Protein AF-A0A8T3MGR4-F1 (afdb_monomer_lite)

Radius of gyration: 37.17 Å; chains: 1; bounding box: 104×37×115 Å

Sequence (259 aa):
MGAGTLPSDTSARAAPTGRGSLDEAPAASTASRASAASTTPDAARTPPVAPGLREQLGNTKSAASRLVGSHVDLAKSEFGEILEEVKRVALLAGIAIGALMVVGLMLVIGGSLFVGETLFGSLGWGVLHGTLILVGIAVAALLRALQVGGVRRALLIGLVVGIVVGVVLGLDLTNRLWTALGNAAAGPVAPDIRPLVVGAGVLALLGAIVGAVLGGRSGGSLAAVVGFVVGALLGALVGLVTAIALGPRVGAAVGVTVA

Structure (mmCIF, N/CA/C/O backbone):
data_AF-A0A8T3MGR4-F1
#
_entry.id   AF-A0A8T3MGR4-F1
#
loop_
_atom_site.group_PDB
_atom_site.id
_atom_site.type_symbol
_atom_site.label_atom_id
_atom_site.label_alt_id
_atom_site.label_comp_id
_atom_site.label_asym_id
_atom_site.label_entity_id
_atom_site.label_seq_id
_atom_site.pdbx_PDB_ins_code
_atom_site.Cartn_x
_atom_site.Cartn_y
_atom_site.Cartn_z
_atom_site.occupancy
_atom_site.B_iso_or_equiv
_atom_site.auth_seq_id
_atom_site.auth_comp_id
_atom_site.auth_asym_id
_atom_site.auth_atom_id
_atom_site.pdbx_PDB_model_num
ATOM 1 N N . MET A 1 1 ? -31.413 4.531 -70.047 1.00 41.59 1 MET A N 1
ATOM 2 C CA . MET A 1 1 ? -31.740 3.267 -69.352 1.00 41.59 1 MET A CA 1
ATOM 3 C C . MET A 1 1 ? -30.766 3.130 -68.200 1.00 41.59 1 MET A C 1
ATOM 5 O O . MET A 1 1 ? -29.581 3.113 -68.475 1.00 41.59 1 MET A O 1
ATOM 9 N N . GLY A 1 2 ? -31.116 3.113 -66.925 1.00 42.94 2 GLY A N 1
ATOM 10 C CA . GLY A 1 2 ? -32.360 3.231 -66.161 1.00 42.94 2 GLY A CA 1
ATOM 11 C C . GLY A 1 2 ? -31.891 3.274 -64.694 1.00 42.94 2 GLY A C 1
ATOM 12 O O . GLY A 1 2 ? -30.897 2.631 -64.382 1.00 42.94 2 GLY A O 1
ATOM 13 N N . ALA A 1 3 ? -32.363 4.239 -63.900 1.00 43.81 3 ALA A N 1
ATOM 14 C CA . ALA A 1 3 ? -33.320 4.010 -62.802 1.00 43.81 3 ALA A CA 1
ATOM 15 C C . ALA A 1 3 ? -32.771 3.068 -61.706 1.00 43.81 3 ALA A C 1
ATOM 17 O O . ALA A 1 3 ? -32.328 1.973 -62.006 1.00 43.81 3 ALA A O 1
ATOM 18 N N . GLY A 1 4 ? -32.778 3.370 -60.413 1.00 42.38 4 GLY A N 1
ATOM 19 C CA . GLY A 1 4 ? -33.396 4.412 -59.598 1.00 42.38 4 GLY A CA 1
ATOM 20 C C . GLY A 1 4 ? -32.870 4.213 -58.162 1.00 42.38 4 GLY A C 1
ATOM 21 O O . GLY A 1 4 ? -32.352 3.153 -57.828 1.00 42.38 4 GLY A O 1
ATOM 22 N N . THR A 1 5 ? -32.758 5.273 -57.364 1.00 56.31 5 THR A N 1
ATOM 23 C CA . THR A 1 5 ? -33.672 5.547 -56.235 1.00 56.31 5 THR A CA 1
ATOM 24 C C . THR A 1 5 ? -33.960 4.330 -55.339 1.00 56.31 5 THR A C 1
ATOM 26 O O . THR A 1 5 ? -34.730 3.458 -55.726 1.00 56.31 5 THR A O 1
ATOM 29 N N . LEU A 1 6 ? -33.493 4.328 -54.088 1.00 58.12 6 LEU A N 1
ATOM 30 C CA . LEU A 1 6 ? -34.236 4.892 -52.950 1.00 58.12 6 LEU A CA 1
ATOM 31 C C . LEU A 1 6 ? -33.454 4.743 -51.621 1.00 58.12 6 LEU A C 1
ATOM 33 O O . LEU A 1 6 ? -32.576 3.886 -51.517 1.00 58.12 6 LEU A O 1
ATOM 37 N N . PRO A 1 7 ? -33.772 5.590 -50.624 1.00 61.69 7 PRO A N 1
ATOM 38 C CA . PRO A 1 7 ? -33.204 5.595 -49.284 1.00 61.69 7 PRO A CA 1
ATOM 39 C C . PRO A 1 7 ? -33.998 4.679 -48.342 1.00 61.69 7 PRO A C 1
ATOM 41 O O . PRO A 1 7 ? -35.174 4.397 -48.567 1.00 61.69 7 PRO A O 1
ATOM 44 N N . SER A 1 8 ? -33.378 4.281 -47.236 1.00 64.88 8 SER A N 1
ATOM 45 C CA . SER A 1 8 ? -34.066 3.648 -46.109 1.00 64.88 8 SER A CA 1
ATOM 46 C C . SER A 1 8 ? -33.810 4.457 -44.844 1.00 64.88 8 SER A C 1
ATOM 48 O O . SER A 1 8 ? -32.896 4.173 -44.073 1.00 64.88 8 SER A O 1
ATOM 50 N N . ASP A 1 9 ? -34.638 5.487 -44.685 1.00 57.22 9 ASP A N 1
ATOM 51 C CA . ASP A 1 9 ? -35.041 6.012 -43.388 1.00 57.22 9 ASP A CA 1
ATOM 52 C C . ASP A 1 9 ? -36.048 5.054 -42.733 1.00 57.22 9 ASP A C 1
ATOM 54 O O . ASP A 1 9 ? -36.759 4.304 -43.408 1.00 57.22 9 ASP A O 1
ATOM 58 N N . THR A 1 10 ? -36.225 5.256 -41.429 1.00 50.97 10 THR A N 1
ATOM 59 C CA . THR A 1 10 ? -37.466 5.083 -40.651 1.00 50.97 10 THR A CA 1
ATOM 60 C C . THR A 1 10 ? -37.486 3.937 -39.637 1.00 50.97 10 THR A C 1
ATOM 62 O O . THR A 1 10 ? -37.374 2.757 -39.957 1.00 50.97 10 THR A O 1
ATOM 65 N N . SER A 1 11 ? -37.850 4.357 -38.421 1.00 53.06 11 SER A N 1
ATOM 66 C CA . SER A 1 11 ? -38.513 3.623 -37.333 1.00 53.06 11 SER A CA 1
ATOM 67 C C . SER A 1 11 ? -37.585 3.271 -36.172 1.00 53.06 11 SER A C 1
ATOM 69 O O . SER A 1 11 ? -36.916 2.248 -36.146 1.00 53.06 11 SER A O 1
ATOM 71 N N . ALA A 1 12 ? -37.417 4.192 -35.224 1.00 48.38 12 ALA A N 1
ATOM 72 C CA . ALA A 1 12 ? -38.341 4.369 -34.100 1.00 48.38 12 ALA A CA 1
ATOM 73 C C . ALA A 1 12 ? -38.405 3.127 -33.201 1.00 48.38 12 ALA A C 1
ATOM 75 O O . ALA A 1 12 ? -39.169 2.195 -33.442 1.00 48.38 12 ALA A O 1
ATOM 76 N N . ARG A 1 13 ? -37.683 3.176 -32.078 1.00 52.38 13 ARG A N 1
ATOM 77 C CA . ARG A 1 13 ? -38.142 2.500 -30.867 1.00 52.38 13 ARG A CA 1
ATOM 78 C C . ARG A 1 13 ? -38.028 3.447 -29.686 1.00 52.38 13 ARG A C 1
ATOM 80 O O . ARG A 1 13 ? -36.957 3.674 -29.134 1.00 52.38 13 ARG A O 1
ATOM 87 N N . ALA A 1 14 ? -39.179 4.028 -29.374 1.00 49.41 14 ALA A N 1
ATOM 88 C CA . ALA A 1 14 ? -39.445 4.733 -28.140 1.00 49.41 14 ALA A CA 1
ATOM 89 C C . ALA A 1 14 ? -39.276 3.804 -26.923 1.00 49.41 14 ALA A C 1
ATOM 91 O O . ALA A 1 14 ? -39.389 2.579 -27.021 1.00 49.41 14 ALA A O 1
ATOM 92 N N . ALA A 1 15 ? -39.003 4.450 -25.792 1.00 53.84 15 ALA A N 1
ATOM 93 C CA . ALA A 1 15 ? -38.843 3.906 -24.451 1.00 53.84 15 ALA A CA 1
ATOM 94 C C . ALA A 1 15 ? -40.004 3.005 -23.983 1.00 53.84 15 ALA A C 1
ATOM 96 O O . ALA A 1 15 ? -41.119 3.075 -24.502 1.00 53.84 15 ALA A O 1
ATOM 97 N N . PRO A 1 16 ? -39.774 2.258 -22.892 1.00 59.47 16 PRO A N 1
ATOM 98 C CA . PRO A 1 16 ? -40.579 2.584 -21.724 1.00 59.47 16 PRO A CA 1
ATOM 99 C C . PRO A 1 16 ? -39.754 2.751 -20.445 1.00 59.47 16 PRO A C 1
ATOM 101 O O . PRO A 1 16 ? -38.874 1.973 -20.093 1.00 59.47 16 PRO A O 1
ATOM 104 N N . THR A 1 17 ? -40.138 3.798 -19.733 1.00 53.19 17 THR A N 1
ATOM 105 C CA . THR A 1 17 ? -40.013 4.010 -18.298 1.00 53.19 17 THR A CA 1
ATOM 106 C C . THR A 1 17 ? -40.490 2.799 -17.478 1.00 53.19 17 THR A C 1
ATOM 108 O O . THR A 1 17 ? -41.663 2.439 -17.549 1.00 53.19 17 THR A O 1
ATOM 111 N N . GLY A 1 18 ? -39.630 2.255 -16.618 1.00 45.59 18 GLY A N 1
ATOM 112 C CA . GLY A 1 18 ? -40.008 1.630 -15.339 1.00 45.59 18 GLY A CA 1
ATOM 113 C C . GLY A 1 18 ? -39.161 2.329 -14.273 1.00 45.59 18 GLY A C 1
ATOM 114 O O . GLY A 1 18 ? -37.945 2.337 -14.403 1.00 45.59 18 GLY A O 1
ATOM 115 N N . ARG A 1 19 ? -39.664 3.124 -13.321 1.00 48.78 19 ARG A N 1
ATOM 116 C CA . ARG A 1 19 ? -40.778 2.943 -12.372 1.00 48.78 19 ARG A CA 1
ATOM 117 C C . ARG A 1 19 ? -40.658 1.631 -11.594 1.00 48.78 19 ARG A C 1
ATOM 119 O O . ARG A 1 19 ? -41.046 0.589 -12.102 1.00 48.78 19 ARG A O 1
ATOM 126 N N . GLY A 1 20 ? -40.192 1.738 -10.347 1.00 47.47 20 GLY A N 1
ATOM 127 C CA . GLY A 1 20 ? -40.501 0.770 -9.293 1.00 47.47 20 GLY A CA 1
ATOM 128 C C . GLY A 1 20 ? -39.320 0.326 -8.433 1.00 47.47 20 GLY A C 1
ATOM 129 O O . GLY A 1 20 ? -38.775 -0.737 -8.686 1.00 47.47 20 GLY A O 1
ATOM 130 N N . SER A 1 21 ? -38.981 1.100 -7.398 1.00 49.69 21 SER A N 1
ATOM 131 C CA . SER A 1 21 ? -38.600 0.560 -6.077 1.00 49.69 21 SER A CA 1
ATOM 132 C C . SER A 1 21 ? -38.595 1.689 -5.033 1.00 49.69 21 SER A C 1
ATOM 134 O O . SER A 1 21 ? -37.576 2.017 -4.427 1.00 49.69 21 SER A O 1
ATOM 136 N N . LEU A 1 22 ? -39.742 2.353 -4.890 1.00 53.38 22 LEU A N 1
ATOM 137 C CA . LEU A 1 22 ? -40.173 2.811 -3.572 1.00 53.38 22 LEU A CA 1
ATOM 138 C C . LEU A 1 22 ? -40.965 1.641 -2.973 1.00 53.38 22 LEU A C 1
ATOM 140 O O . LEU A 1 22 ? -41.609 0.917 -3.731 1.00 53.38 22 LEU A O 1
ATOM 144 N N . ASP A 1 23 ? -40.901 1.502 -1.654 1.00 49.81 23 ASP A N 1
ATOM 145 C CA . ASP A 1 23 ? -41.626 0.542 -0.810 1.00 49.81 23 ASP A CA 1
ATOM 146 C C . ASP A 1 23 ? -40.951 -0.818 -0.580 1.00 49.81 23 ASP A C 1
ATOM 148 O O . ASP A 1 23 ? -41.298 -1.833 -1.174 1.00 49.81 23 ASP A O 1
ATOM 152 N N . GLU A 1 24 ? -40.069 -0.853 0.421 1.00 50.62 24 GLU A N 1
ATOM 153 C CA . GLU A 1 24 ? -39.949 -2.028 1.290 1.00 50.62 24 GLU A CA 1
ATOM 154 C C . GLU A 1 24 ? -40.255 -1.592 2.728 1.00 50.62 24 GLU A C 1
ATOM 156 O O . GLU A 1 24 ? -39.389 -1.387 3.576 1.00 50.62 24 GLU A O 1
ATOM 161 N N . ALA A 1 25 ? -41.547 -1.347 2.953 1.00 51.25 25 ALA A N 1
ATOM 162 C CA . ALA A 1 25 ? -42.144 -1.314 4.277 1.00 51.25 25 ALA A CA 1
ATOM 163 C C . ALA A 1 25 ? -42.379 -2.762 4.756 1.00 51.25 25 ALA A C 1
ATOM 165 O O . ALA A 1 25 ? -42.692 -3.635 3.941 1.00 51.25 25 ALA A O 1
ATOM 166 N N . PRO A 1 26 ? -42.255 -3.041 6.065 1.00 53.06 26 PRO A N 1
ATOM 167 C CA . PRO A 1 26 ? -42.396 -4.386 6.601 1.00 53.06 26 PRO A CA 1
ATOM 168 C C . PRO A 1 26 ? -43.822 -4.912 6.409 1.00 53.06 26 PRO A C 1
ATOM 170 O O . PRO A 1 26 ? -44.808 -4.232 6.701 1.00 53.06 26 PRO A O 1
ATOM 173 N N . ALA A 1 27 ? -43.905 -6.150 5.926 1.00 47.88 27 ALA A N 1
ATOM 174 C CA . ALA A 1 27 ? -45.127 -6.900 5.694 1.00 47.88 27 ALA A CA 1
ATOM 175 C C . ALA A 1 27 ? -46.033 -6.922 6.939 1.00 47.88 27 ALA A C 1
ATOM 177 O O . ALA A 1 27 ? -45.804 -7.659 7.898 1.00 47.88 27 ALA A O 1
ATOM 178 N N . ALA A 1 28 ? -47.106 -6.134 6.893 1.00 49.94 28 ALA A N 1
ATOM 179 C CA . ALA A 1 28 ? -48.255 -6.297 7.763 1.00 49.94 28 ALA A CA 1
ATOM 180 C C . ALA A 1 28 ? -49.018 -7.556 7.329 1.00 49.94 28 ALA A C 1
ATOM 182 O O . ALA A 1 28 ? -49.601 -7.605 6.243 1.00 49.94 28 ALA A O 1
ATOM 183 N N . SER A 1 29 ? -49.026 -8.579 8.186 1.00 49.81 29 SER A N 1
ATOM 184 C CA . SER A 1 29 ? -49.845 -9.773 8.007 1.00 49.81 29 SER A CA 1
ATOM 185 C C . SER A 1 29 ? -51.329 -9.398 8.073 1.00 49.81 29 SER A C 1
ATOM 187 O O . SER A 1 29 ? -51.937 -9.314 9.140 1.00 49.81 29 SER A O 1
ATOM 189 N N . THR A 1 30 ? -51.933 -9.170 6.914 1.00 54.12 30 THR A N 1
ATOM 190 C CA . THR A 1 30 ? -53.384 -9.180 6.737 1.00 54.12 30 THR A CA 1
ATOM 191 C C . THR A 1 30 ? -53.795 -10.601 6.384 1.00 54.12 30 THR A C 1
ATOM 193 O O . THR A 1 30 ? -53.904 -10.971 5.222 1.00 54.12 30 THR A O 1
ATOM 196 N N . ALA A 1 31 ? -54.016 -11.427 7.404 1.00 48.94 31 ALA A N 1
ATOM 197 C CA . ALA A 1 31 ? -54.703 -12.696 7.228 1.00 48.94 31 ALA A CA 1
ATOM 198 C C . ALA A 1 31 ? -55.610 -12.981 8.426 1.00 48.94 31 ALA A C 1
ATOM 200 O O . ALA A 1 31 ? -55.190 -12.938 9.577 1.00 48.94 31 ALA A O 1
ATOM 201 N N . SER A 1 32 ? -56.854 -13.325 8.097 1.00 48.84 32 SER A N 1
ATOM 202 C CA . SER A 1 32 ? -57.900 -13.856 8.973 1.00 48.84 32 SER A CA 1
ATOM 203 C C . SER A 1 32 ? -58.831 -12.849 9.657 1.00 48.84 32 SER A C 1
ATOM 205 O O . SER A 1 32 ? -59.026 -12.825 10.869 1.00 48.84 32 SER A O 1
ATOM 207 N N . ARG A 1 33 ? -59.524 -12.067 8.822 1.00 53.91 33 ARG A N 1
ATOM 208 C CA . ARG A 1 33 ? -60.890 -11.610 9.102 1.00 53.91 33 ARG A CA 1
ATOM 209 C C . ARG A 1 33 ? -61.859 -12.593 8.429 1.00 53.91 33 ARG A C 1
ATOM 211 O O . ARG A 1 33 ? -62.369 -12.324 7.351 1.00 53.91 33 ARG A O 1
ATOM 218 N N . ALA A 1 34 ? -62.075 -13.749 9.050 1.00 49.25 34 ALA A N 1
ATOM 219 C CA . ALA A 1 34 ? -63.202 -14.635 8.758 1.00 49.25 34 ALA A CA 1
ATOM 220 C C . ALA A 1 34 ? -63.988 -14.799 10.059 1.00 49.25 34 ALA A C 1
ATOM 222 O O . ALA A 1 34 ? -63.743 -15.683 10.874 1.00 49.25 34 ALA A O 1
ATOM 223 N N . SER A 1 35 ? -64.883 -13.840 10.277 1.00 49.25 35 SER A N 1
ATOM 224 C CA . SER A 1 35 ? -65.856 -13.841 11.357 1.00 49.25 35 SER A CA 1
ATOM 225 C C . SER A 1 35 ? -66.897 -14.913 11.033 1.00 49.25 35 SER A C 1
ATOM 227 O O . SER A 1 35 ? -67.845 -14.673 10.292 1.00 49.25 35 SER A O 1
ATOM 229 N N . ALA A 1 36 ? -66.669 -16.127 11.530 1.00 48.97 36 ALA A N 1
ATOM 230 C CA . ALA A 1 36 ? -67.716 -17.124 11.659 1.00 48.97 36 ALA A CA 1
ATOM 231 C C . ALA A 1 36 ? -68.553 -16.744 12.884 1.00 48.97 36 ALA A C 1
ATOM 233 O O . ALA A 1 36 ? -68.066 -16.739 14.015 1.00 48.97 36 ALA A O 1
ATOM 234 N N . ALA A 1 37 ? -69.803 -16.370 12.633 1.00 53.19 37 ALA A N 1
ATOM 235 C CA . ALA A 1 37 ? -70.808 -16.124 13.648 1.00 53.19 37 ALA A CA 1
ATOM 236 C C . ALA A 1 37 ? -71.113 -17.428 14.405 1.00 53.19 37 ALA A C 1
ATOM 238 O O . ALA A 1 37 ? -71.905 -18.251 13.955 1.00 53.19 37 ALA A O 1
ATOM 239 N N . SER A 1 38 ? -70.488 -17.613 15.566 1.00 54.81 38 SER A N 1
ATOM 240 C CA . SER A 1 38 ? -70.960 -18.536 16.594 1.00 54.81 38 SER A CA 1
ATOM 241 C C . SER A 1 38 ? -71.852 -17.762 17.565 1.00 54.81 38 SER A C 1
ATOM 243 O O . SER A 1 38 ? -71.424 -17.264 18.603 1.00 54.81 38 SER A O 1
ATOM 245 N N . THR A 1 39 ? -73.134 -17.647 17.222 1.00 51.03 39 THR A N 1
ATOM 246 C CA . THR A 1 39 ? -74.199 -17.287 18.166 1.00 51.03 39 THR A CA 1
ATOM 247 C C . THR A 1 39 ? -74.372 -18.420 19.173 1.00 51.03 39 THR A C 1
ATOM 249 O O . THR A 1 39 ? -75.238 -19.276 19.026 1.00 51.03 39 THR A O 1
ATOM 252 N N . THR A 1 40 ? -73.517 -18.431 20.193 1.00 54.16 40 THR A N 1
ATOM 253 C CA . THR A 1 40 ? -73.785 -19.140 21.447 1.00 54.16 40 THR A CA 1
ATOM 254 C C . THR A 1 40 ? -74.34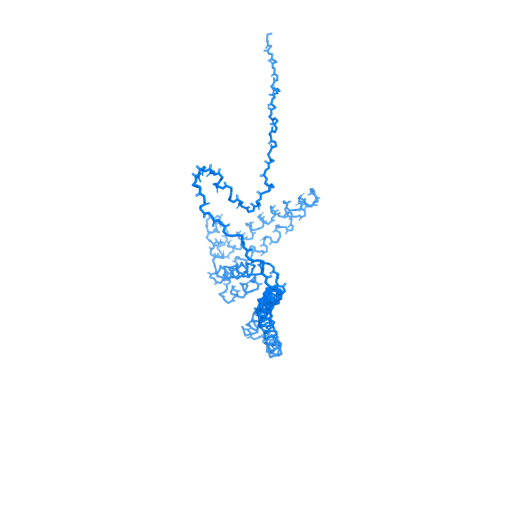9 -18.093 22.407 1.00 54.16 40 THR A C 1
ATOM 256 O O . THR A 1 40 ? -73.679 -17.079 22.613 1.00 54.16 40 THR A O 1
ATOM 259 N N . PRO A 1 41 ? -75.570 -18.254 22.950 1.00 55.03 41 PRO A N 1
ATOM 260 C CA . PRO A 1 41 ? -76.101 -17.338 23.950 1.00 55.03 41 PRO A CA 1
ATOM 261 C C . PRO A 1 41 ? -75.207 -17.421 25.187 1.00 55.03 41 PRO A C 1
ATOM 263 O O . PRO A 1 41 ? -75.216 -18.417 25.907 1.00 55.03 41 PRO A O 1
ATOM 266 N N . ASP A 1 42 ? -74.374 -16.400 25.365 1.00 53.84 42 ASP A N 1
ATOM 267 C CA . ASP A 1 42 ? -73.453 -16.272 26.484 1.00 53.84 42 ASP A CA 1
ATOM 268 C C . ASP A 1 42 ? -74.285 -16.135 27.762 1.00 53.84 42 ASP A C 1
ATOM 270 O O . ASP A 1 42 ? -74.930 -15.112 28.018 1.00 53.84 42 ASP A O 1
ATOM 274 N N . ALA A 1 43 ? -74.352 -17.232 28.509 1.00 54.09 43 ALA A N 1
ATOM 275 C CA . ALA A 1 43 ? -75.021 -17.300 29.786 1.00 54.09 43 ALA A CA 1
ATOM 276 C C . ALA A 1 43 ? -74.368 -16.283 30.730 1.00 54.09 43 ALA A C 1
ATOM 278 O O . ALA A 1 43 ? -73.221 -16.439 31.131 1.00 54.09 43 ALA A O 1
ATOM 279 N N . ALA A 1 44 ? -75.125 -15.240 31.075 1.00 57.22 44 ALA A N 1
ATOM 280 C CA . ALA A 1 44 ? -74.908 -14.388 32.237 1.00 57.22 44 ALA A CA 1
ATOM 281 C C . ALA A 1 44 ? -73.450 -13.930 32.460 1.00 57.22 44 ALA A C 1
ATOM 283 O O . ALA A 1 44 ? -72.813 -14.303 33.445 1.00 57.22 44 ALA A O 1
ATOM 284 N N . ARG A 1 45 ? -72.937 -13.026 31.610 1.00 54.62 45 ARG A N 1
ATOM 285 C CA . ARG A 1 45 ? -71.807 -12.172 32.012 1.00 54.62 45 ARG A CA 1
ATOM 286 C C . ARG A 1 45 ? -72.266 -11.276 33.158 1.00 54.62 45 ARG A C 1
ATOM 288 O O . ARG A 1 45 ? -72.863 -10.225 32.936 1.00 54.62 45 ARG A O 1
ATOM 295 N N . THR A 1 46 ? -71.994 -11.697 34.389 1.00 60.72 46 THR A N 1
ATOM 296 C CA . THR A 1 46 ? -71.984 -10.803 35.548 1.00 60.72 46 THR A CA 1
ATOM 297 C C . THR A 1 46 ? -71.186 -9.547 35.183 1.00 60.72 46 THR A C 1
ATOM 299 O O . THR A 1 46 ? -70.067 -9.686 34.675 1.00 60.72 46 THR A O 1
ATOM 302 N N . PRO A 1 47 ? -71.738 -8.335 35.380 1.00 65.00 47 PRO A N 1
ATOM 303 C CA . PRO A 1 47 ? -71.024 -7.106 35.068 1.00 65.00 47 PRO A CA 1
ATOM 304 C C . PRO A 1 47 ? -69.698 -7.101 35.840 1.00 65.00 47 PRO A C 1
ATOM 306 O O . PRO A 1 47 ? -69.700 -7.448 37.026 1.00 65.00 47 PRO A O 1
ATOM 309 N N . PRO A 1 48 ? -68.566 -6.761 35.196 1.00 66.38 48 PRO A N 1
ATOM 310 C CA . PRO A 1 48 ? -67.292 -6.685 35.889 1.00 66.38 48 PRO A CA 1
ATOM 311 C C . PRO A 1 48 ? -67.443 -5.692 37.039 1.00 66.38 48 PRO A C 1
ATOM 313 O O . PRO A 1 48 ? -67.775 -4.524 36.833 1.00 66.38 48 PRO A O 1
ATOM 316 N N . VAL A 1 49 ? -67.265 -6.193 38.261 1.00 71.94 49 VAL A N 1
ATOM 317 C CA . VAL A 1 49 ? -67.274 -5.382 39.477 1.00 71.94 49 VAL A CA 1
ATOM 318 C C . VAL A 1 49 ? -66.236 -4.278 39.283 1.00 71.94 49 VAL A C 1
ATOM 320 O O . VAL A 1 49 ? -65.084 -4.561 38.956 1.00 71.94 49 VAL A O 1
ATOM 323 N N . ALA A 1 50 ? -66.663 -3.018 39.401 1.00 71.62 50 ALA A N 1
ATOM 324 C CA . ALA A 1 50 ? -65.794 -1.873 39.163 1.00 71.62 50 ALA A CA 1
ATOM 325 C C . ALA A 1 50 ? -64.571 -1.951 40.101 1.00 71.62 50 ALA A C 1
ATOM 327 O O . ALA A 1 50 ? -64.767 -2.054 41.317 1.00 71.62 50 ALA A O 1
ATOM 328 N N . PRO A 1 51 ? -63.331 -1.906 39.571 1.00 73.69 51 PRO A N 1
ATOM 329 C CA . PRO A 1 51 ? -62.124 -2.016 40.382 1.00 73.69 51 PRO A CA 1
ATOM 330 C C . PRO A 1 51 ? -62.119 -0.945 41.464 1.00 73.69 51 PRO A C 1
ATOM 332 O O . PRO A 1 51 ? -62.309 0.243 41.173 1.00 73.69 51 PRO A O 1
ATOM 335 N N . GLY A 1 52 ? -61.895 -1.358 42.709 1.00 87.56 52 GLY A N 1
ATOM 336 C CA . GLY A 1 52 ? -61.842 -0.428 43.832 1.00 87.56 52 GLY A CA 1
ATOM 337 C C . GLY A 1 52 ? -60.717 0.596 43.649 1.00 87.56 52 GLY A C 1
ATOM 338 O O . GLY A 1 52 ? -59.707 0.320 43.003 1.00 87.56 52 GLY A O 1
ATOM 339 N N . LEU A 1 53 ? -60.836 1.778 44.262 1.00 86.56 53 LEU A N 1
ATOM 340 C CA . LEU A 1 53 ? -59.818 2.843 44.175 1.00 86.56 53 LEU A CA 1
ATOM 341 C C . LEU A 1 53 ? -58.396 2.353 44.503 1.00 86.56 53 LEU A C 1
ATOM 343 O O . LEU A 1 53 ? -57.431 2.786 43.881 1.00 86.56 53 LEU A O 1
ATOM 347 N N . ARG A 1 54 ? -58.261 1.410 45.447 1.00 86.06 54 ARG A N 1
ATOM 348 C CA . ARG A 1 54 ? -56.972 0.790 45.803 1.00 86.06 54 ARG A CA 1
ATOM 349 C C . ARG A 1 54 ? -56.389 -0.065 44.673 1.00 86.06 54 ARG A C 1
ATOM 351 O O . ARG A 1 54 ? -55.176 -0.088 44.492 1.00 86.06 54 ARG A O 1
ATOM 358 N N . GLU A 1 55 ? -57.245 -0.728 43.909 1.00 87.25 55 GLU A N 1
ATOM 359 C CA . GLU A 1 55 ? -56.877 -1.585 42.782 1.00 87.25 55 GLU A CA 1
ATOM 360 C C . GLU A 1 55 ? -56.466 -0.744 41.564 1.00 87.25 55 GLU A C 1
ATOM 362 O O . GLU A 1 55 ? -55.452 -1.024 40.928 1.00 87.25 55 GLU A O 1
ATOM 367 N N . GLN A 1 56 ? -57.153 0.378 41.319 1.00 88.62 56 GLN A N 1
ATOM 368 C CA . GLN A 1 56 ? -56.743 1.362 40.308 1.00 88.62 56 GLN A CA 1
ATOM 369 C C . GLN A 1 56 ? -55.387 1.998 40.637 1.00 88.62 56 GLN A C 1
ATOM 371 O O . GLN A 1 56 ? -54.533 2.123 39.762 1.00 88.62 56 GLN A O 1
ATOM 376 N N . LEU A 1 57 ? -55.154 2.348 41.906 1.00 90.06 57 LEU A N 1
ATOM 377 C CA . LEU A 1 57 ? -53.865 2.879 42.359 1.00 90.06 57 LEU A CA 1
ATOM 378 C C . LEU A 1 57 ? -52.732 1.856 42.174 1.00 90.06 57 LEU A C 1
ATOM 380 O O . LEU A 1 57 ? -51.631 2.220 41.757 1.00 90.06 57 LEU A O 1
ATOM 384 N N . GLY A 1 58 ? -53.015 0.575 42.431 1.00 91.81 58 GLY A N 1
ATOM 385 C CA . GLY A 1 58 ? -52.097 -0.533 42.163 1.00 91.81 58 GLY A CA 1
ATOM 386 C C . GLY A 1 58 ? -51.764 -0.672 40.677 1.00 91.81 58 GLY A C 1
ATOM 387 O O . GLY A 1 58 ? -50.588 -0.752 40.315 1.00 91.81 58 GLY A O 1
ATOM 388 N N . ASN A 1 59 ? -52.777 -0.602 39.812 1.00 91.00 59 ASN A N 1
ATOM 389 C CA . ASN A 1 59 ? -52.603 -0.688 38.363 1.00 91.00 59 ASN A CA 1
ATOM 390 C C . ASN A 1 59 ? -51.761 0.476 37.822 1.00 91.00 59 ASN A C 1
ATOM 392 O O . ASN A 1 59 ? -50.806 0.238 37.081 1.00 91.00 59 ASN A O 1
ATOM 396 N N . THR A 1 60 ? -52.014 1.711 38.261 1.00 91.44 60 THR A N 1
ATOM 397 C CA . THR A 1 60 ? -51.214 2.886 37.871 1.00 91.44 60 THR A CA 1
ATOM 398 C C . THR A 1 60 ? -49.768 2.778 38.348 1.00 91.44 60 THR A C 1
ATOM 400 O O . THR A 1 60 ? -48.842 3.038 37.580 1.00 91.44 60 THR A O 1
ATOM 403 N N . LYS A 1 61 ? -49.545 2.323 39.589 1.00 94.44 61 LYS A N 1
ATOM 404 C CA . LYS A 1 61 ? -48.193 2.086 40.112 1.00 94.44 61 LYS A CA 1
ATOM 405 C C . LYS A 1 61 ? -47.451 1.028 39.290 1.00 94.44 61 LYS A C 1
ATOM 407 O O . LYS A 1 61 ? -46.279 1.221 38.979 1.00 94.44 61 LYS A O 1
ATOM 412 N N . SER A 1 62 ? -48.130 -0.056 38.910 1.00 92.94 62 SER A N 1
ATOM 413 C CA . SER A 1 62 ? -47.540 -1.131 38.101 1.00 92.94 62 SER A CA 1
ATOM 414 C C . SER A 1 62 ? -47.183 -0.671 36.681 1.00 92.94 62 SER A C 1
ATOM 416 O O . SER A 1 62 ? -46.120 -1.015 36.160 1.00 92.94 62 SER A O 1
ATOM 418 N N . ALA A 1 63 ? -48.028 0.166 36.071 1.00 93.25 63 ALA A N 1
ATOM 419 C CA . ALA A 1 63 ? -47.761 0.771 34.773 1.00 93.25 63 ALA A CA 1
ATOM 420 C C . ALA A 1 63 ? -46.553 1.717 34.847 1.00 93.25 63 ALA A C 1
ATOM 422 O O . ALA A 1 63 ? -45.660 1.637 34.004 1.00 93.25 63 ALA A O 1
ATOM 423 N N . ALA A 1 64 ? -46.471 2.537 35.900 1.00 94.12 64 ALA A N 1
ATOM 424 C CA . ALA A 1 64 ? -45.335 3.422 36.137 1.00 94.12 64 ALA A CA 1
ATOM 425 C C . ALA A 1 64 ? -44.027 2.638 36.339 1.00 94.12 64 ALA A C 1
ATOM 427 O O . ALA A 1 64 ? -43.017 2.966 35.720 1.00 94.12 64 ALA A O 1
ATOM 428 N N . SER A 1 65 ? -44.039 1.556 37.130 1.00 94.00 65 SER A N 1
ATOM 429 C CA . SER A 1 65 ? -42.843 0.723 37.318 1.00 94.00 65 SER A CA 1
ATOM 430 C C . SER A 1 65 ? -42.409 0.016 36.035 1.00 94.00 65 SER A C 1
ATOM 432 O O . SER A 1 65 ? -41.213 -0.110 35.792 1.00 94.00 65 SER A O 1
ATOM 434 N N . ARG A 1 66 ? -43.355 -0.410 35.184 1.00 93.44 66 ARG A N 1
ATOM 435 C CA . ARG A 1 66 ? -43.040 -1.014 33.879 1.00 93.44 66 ARG A CA 1
ATOM 436 C C . ARG A 1 66 ? -42.430 -0.007 32.907 1.00 93.44 66 ARG A C 1
ATOM 438 O O . ARG A 1 66 ? -41.494 -0.357 32.198 1.00 93.44 66 ARG A O 1
ATOM 445 N N . LEU A 1 67 ? -42.928 1.228 32.898 1.00 94.81 67 LEU A N 1
ATOM 446 C CA . LEU A 1 67 ? -42.380 2.301 32.072 1.00 94.81 67 LEU A CA 1
ATOM 447 C C . LEU A 1 67 ? -40.942 2.633 32.486 1.00 94.81 67 LEU A C 1
ATOM 449 O O . LEU A 1 67 ? -40.043 2.645 31.647 1.00 94.81 67 LEU A O 1
ATOM 453 N N . VAL A 1 68 ? -40.708 2.824 33.787 1.00 94.62 68 VAL A N 1
ATOM 454 C CA . VAL A 1 68 ? -39.359 3.061 34.321 1.00 94.62 68 VAL A CA 1
ATOM 455 C C . VAL A 1 68 ? -38.437 1.883 34.006 1.00 94.62 68 VAL A C 1
ATOM 457 O O . VAL A 1 68 ? -37.332 2.103 33.521 1.00 94.62 68 VAL A O 1
ATOM 460 N N . GLY A 1 69 ? -38.904 0.644 34.203 1.00 96.75 69 GLY A N 1
ATOM 461 C CA . GLY A 1 69 ? -38.155 -0.561 33.841 1.00 96.75 69 GLY A CA 1
ATOM 462 C C . GLY A 1 69 ? -37.731 -0.562 32.372 1.00 96.75 69 GLY A C 1
ATOM 463 O O . GLY A 1 69 ? -36.555 -0.742 32.084 1.00 96.75 69 GLY A O 1
ATOM 464 N N . SER A 1 70 ? -38.646 -0.233 31.454 1.00 96.38 70 SER A N 1
ATOM 465 C CA . SER A 1 70 ? -38.335 -0.184 30.019 1.00 96.38 70 SER A CA 1
ATOM 466 C C . SER A 1 70 ? -37.286 0.872 29.647 1.00 96.38 70 SER A C 1
ATOM 468 O O . SER A 1 70 ? -36.443 0.612 28.794 1.00 96.38 70 SER A O 1
ATOM 470 N N . HIS A 1 71 ? -37.275 2.030 30.317 1.00 95.25 71 HIS A N 1
ATOM 471 C CA . HIS A 1 71 ? -36.239 3.046 30.107 1.00 95.25 71 HIS A CA 1
ATOM 472 C C . HIS A 1 71 ? -34.882 2.615 30.665 1.00 95.25 71 HIS A C 1
ATOM 474 O O . HIS A 1 71 ? -33.856 2.884 30.045 1.00 95.25 71 HIS A O 1
ATOM 480 N N . VAL A 1 72 ? -34.868 1.940 31.818 1.00 94.69 72 VAL A N 1
ATOM 481 C CA . VAL A 1 72 ? -33.636 1.406 32.414 1.00 94.69 72 VAL A CA 1
ATOM 482 C C . VAL A 1 72 ? -33.058 0.283 31.554 1.00 94.69 72 VAL A C 1
ATOM 484 O O . VAL A 1 72 ? -31.851 0.265 31.321 1.00 94.69 72 VAL A O 1
ATOM 487 N N . ASP A 1 73 ? -33.899 -0.619 31.048 1.00 95.50 73 ASP A N 1
ATOM 488 C CA . ASP A 1 73 ? -33.471 -1.719 30.183 1.00 95.50 73 ASP A CA 1
ATOM 489 C C . ASP A 1 73 ? -32.937 -1.202 28.840 1.00 95.50 73 ASP A C 1
ATOM 491 O O . ASP A 1 73 ? -31.870 -1.638 28.401 1.00 95.50 73 ASP A O 1
ATOM 495 N N . LEU A 1 74 ? -33.611 -0.214 28.235 1.00 94.94 74 LEU A N 1
ATOM 496 C CA . LEU A 1 74 ? -33.127 0.463 27.030 1.00 94.94 74 LEU A CA 1
ATOM 497 C C . LEU A 1 74 ? -31.775 1.135 27.288 1.00 94.94 74 LEU A C 1
ATOM 499 O O . LEU A 1 74 ? -30.810 0.846 26.583 1.00 94.94 74 LEU A O 1
ATOM 503 N N . ALA A 1 75 ? -31.672 1.946 28.345 1.00 92.94 75 ALA A N 1
ATOM 504 C CA . ALA A 1 75 ? -30.427 2.619 28.699 1.00 92.94 75 ALA A CA 1
ATOM 505 C C . ALA A 1 75 ? -29.293 1.610 28.914 1.00 92.94 75 ALA A C 1
ATOM 507 O O . ALA A 1 75 ? -28.191 1.800 28.414 1.00 92.94 75 ALA A O 1
ATOM 508 N N . LYS A 1 76 ? -29.550 0.498 29.612 1.00 94.94 76 LYS A N 1
ATOM 509 C CA . LYS A 1 76 ? -28.545 -0.545 29.841 1.00 94.94 76 LYS A CA 1
ATOM 510 C C . LYS A 1 76 ? -28.100 -1.219 28.539 1.00 94.94 76 LYS A C 1
ATOM 512 O O . LYS A 1 76 ? -26.919 -1.544 28.419 1.00 94.94 76 LYS A O 1
ATOM 517 N N . SER A 1 77 ? -29.012 -1.414 27.585 1.00 95.06 77 SER A N 1
ATOM 518 C CA . SER A 1 77 ? -28.677 -1.954 26.263 1.00 95.06 77 SER A CA 1
ATOM 519 C C . SER A 1 77 ? -27.816 -0.984 25.443 1.00 95.06 77 SER A C 1
ATOM 521 O O . SER A 1 77 ? -26.763 -1.388 24.954 1.00 95.06 77 SER A O 1
ATOM 523 N N . GLU A 1 78 ? -28.172 0.305 25.415 1.00 93.19 78 GLU A N 1
ATOM 524 C CA . GLU A 1 78 ? -27.407 1.348 24.718 1.00 93.19 78 GLU A CA 1
ATOM 525 C C . GLU A 1 78 ? -26.031 1.565 25.365 1.00 93.19 78 GLU A C 1
ATOM 527 O O . GLU A 1 78 ? -25.017 1.644 24.675 1.00 93.19 78 GLU A O 1
ATOM 532 N N . PHE A 1 79 ? -25.952 1.582 26.700 1.00 93.69 79 PHE A N 1
ATOM 533 C CA . PHE A 1 79 ? -24.675 1.668 27.414 1.00 93.69 79 PHE A CA 1
ATOM 534 C C . PHE A 1 79 ? -23.768 0.468 27.131 1.00 93.69 79 PHE A C 1
ATOM 536 O O . PHE A 1 79 ? -22.550 0.633 27.068 1.00 93.69 79 PHE A O 1
ATOM 543 N N . GLY A 1 80 ? -24.338 -0.730 26.971 1.00 93.81 80 GLY A N 1
ATOM 544 C CA . GLY A 1 80 ? -23.589 -1.928 26.600 1.00 93.81 80 GLY A CA 1
ATOM 545 C C . GLY A 1 80 ? -22.941 -1.792 25.224 1.00 93.81 80 GLY A C 1
ATOM 546 O O . GLY A 1 80 ? -21.739 -2.026 25.091 1.00 93.81 80 GLY A O 1
ATOM 547 N N . GLU A 1 81 ? -23.716 -1.344 24.237 1.00 92.81 81 GLU A N 1
ATOM 548 C CA . GLU A 1 81 ? -23.245 -1.117 22.868 1.00 92.81 81 GLU A CA 1
ATOM 549 C C . GLU A 1 81 ? -22.174 -0.018 22.807 1.00 92.81 81 GLU A C 1
ATOM 551 O O . GLU A 1 81 ? -21.101 -0.218 22.232 1.00 92.81 81 GLU A O 1
ATOM 556 N N . ILE A 1 82 ? -22.402 1.111 23.489 1.00 90.62 82 ILE A N 1
ATOM 557 C CA . ILE A 1 82 ? -21.422 2.201 23.587 1.00 90.62 82 ILE A CA 1
ATOM 558 C C . ILE A 1 82 ? -20.125 1.697 24.227 1.00 90.62 82 ILE A C 1
ATOM 560 O O . ILE A 1 82 ? -19.036 1.994 23.737 1.00 90.62 82 ILE A O 1
ATOM 564 N N . LEU A 1 83 ? -20.211 0.923 25.314 1.00 94.62 83 LEU A N 1
ATOM 565 C CA . LEU A 1 83 ? -19.030 0.406 26.002 1.00 94.62 83 LEU A CA 1
ATOM 566 C C . LEU A 1 83 ? -18.230 -0.561 25.119 1.00 94.62 83 LEU A C 1
ATOM 568 O O . LEU A 1 83 ? -16.998 -0.561 25.178 1.00 94.62 83 LEU A O 1
ATOM 572 N N . GLU A 1 84 ? -18.901 -1.389 24.320 1.00 94.12 84 GLU A N 1
ATOM 573 C CA . GLU A 1 84 ? -18.242 -2.291 23.376 1.00 94.12 84 GLU A CA 1
ATOM 574 C C . GLU A 1 84 ? -17.515 -1.519 22.269 1.00 94.12 84 GLU A C 1
ATOM 576 O O . GLU A 1 84 ? -16.333 -1.779 22.016 1.00 94.12 84 GLU A O 1
ATOM 581 N N . GLU A 1 85 ? -18.161 -0.517 21.672 1.00 90.56 85 GLU A N 1
ATOM 582 C CA . GLU A 1 85 ? -17.524 0.300 20.637 1.00 90.56 85 GLU A CA 1
ATOM 583 C C . GLU A 1 85 ? -16.361 1.122 21.215 1.00 90.56 85 GLU A C 1
ATOM 585 O O . GLU A 1 85 ? -15.280 1.158 20.625 1.00 90.56 85 GLU A O 1
ATOM 590 N N . VAL A 1 86 ? -16.501 1.685 22.422 1.00 92.06 86 VAL A N 1
ATOM 591 C CA . VAL A 1 86 ? -15.405 2.381 23.123 1.00 92.06 86 VAL A CA 1
ATOM 592 C C . VAL A 1 86 ? -14.224 1.443 23.371 1.00 92.06 86 VAL A C 1
ATOM 594 O O . VAL A 1 86 ? -13.082 1.828 23.120 1.00 92.06 86 VAL A O 1
ATOM 597 N N . LYS A 1 87 ? -14.460 0.199 23.809 1.00 94.56 87 LYS A N 1
ATOM 598 C CA . LYS A 1 87 ? -13.392 -0.804 23.980 1.00 94.56 87 LYS A CA 1
ATOM 599 C C . LYS A 1 87 ? -12.685 -1.105 22.664 1.00 94.56 87 LYS A C 1
ATOM 601 O O . LYS A 1 87 ? -11.459 -1.208 22.637 1.00 94.56 87 LYS A O 1
ATOM 606 N N . ARG A 1 88 ? -13.438 -1.232 21.571 1.00 91.50 88 ARG A N 1
ATOM 607 C CA . ARG A 1 88 ? -12.885 -1.478 20.238 1.00 91.50 88 ARG A CA 1
ATOM 608 C C . ARG A 1 88 ? -12.024 -0.312 19.759 1.00 91.50 88 ARG A C 1
ATOM 610 O O . ARG A 1 88 ? -10.908 -0.536 19.291 1.00 91.50 88 ARG A O 1
ATOM 617 N N . VAL A 1 89 ? -12.524 0.915 19.882 1.00 91.38 89 VAL A N 1
ATOM 618 C CA . VAL A 1 89 ? -11.790 2.133 19.517 1.00 91.38 89 VAL A CA 1
ATOM 619 C C . VAL A 1 89 ? -10.535 2.267 20.376 1.00 91.38 89 VAL A C 1
ATOM 621 O O . VAL A 1 89 ? -9.459 2.496 19.831 1.00 91.38 89 VAL A O 1
ATOM 624 N N . ALA A 1 90 ? -10.634 2.039 21.688 1.00 93.00 90 ALA A N 1
ATOM 625 C CA . ALA A 1 90 ? -9.493 2.072 22.601 1.00 93.00 90 ALA A CA 1
ATOM 626 C C . ALA A 1 90 ? -8.429 1.023 22.241 1.00 93.00 90 ALA A C 1
ATOM 628 O O . ALA A 1 90 ? -7.240 1.336 22.235 1.00 93.00 90 ALA A O 1
ATOM 629 N N . LEU A 1 91 ? -8.839 -0.199 21.881 1.00 95.06 91 LEU A N 1
ATOM 630 C CA . LEU A 1 91 ? -7.929 -1.246 21.415 1.00 95.06 91 LEU A CA 1
ATOM 631 C C . LEU A 1 91 ? -7.197 -0.824 20.133 1.00 95.06 91 LEU A C 1
ATOM 633 O O . LEU A 1 91 ? -5.975 -0.932 20.057 1.00 95.06 91 LEU A O 1
ATOM 637 N N . LEU A 1 92 ? -7.928 -0.326 19.132 1.00 88.50 92 LEU A N 1
ATOM 638 C CA . LEU A 1 92 ? -7.345 0.114 17.860 1.00 88.50 92 LEU A CA 1
ATOM 639 C C . LEU A 1 92 ? -6.418 1.320 18.038 1.00 88.50 92 LEU A C 1
ATOM 641 O O . LEU A 1 92 ? -5.331 1.345 17.464 1.00 88.50 92 LEU A O 1
ATOM 645 N N . ALA A 1 93 ? -6.811 2.287 18.867 1.00 87.06 93 ALA A N 1
ATOM 646 C CA . ALA A 1 93 ? -5.972 3.421 19.229 1.00 87.06 93 ALA A CA 1
ATOM 647 C C . ALA A 1 93 ? -4.695 2.959 19.947 1.00 87.06 93 ALA A C 1
ATOM 649 O O . ALA A 1 93 ? -3.607 3.424 19.619 1.00 87.06 93 ALA A O 1
ATOM 650 N N . GLY A 1 94 ? -4.804 1.993 20.863 1.00 91.44 94 GLY A N 1
ATOM 651 C CA . GLY A 1 94 ? -3.658 1.380 21.532 1.00 91.44 94 GLY A CA 1
ATOM 652 C C . GLY A 1 94 ? -2.693 0.706 20.555 1.00 91.44 94 GLY A C 1
ATOM 653 O O . GLY A 1 94 ? -1.487 0.921 20.647 1.00 91.44 94 GLY A O 1
ATOM 654 N N . ILE A 1 95 ? -3.209 -0.045 19.574 1.00 91.94 95 ILE A N 1
ATOM 655 C CA . ILE A 1 95 ? -2.395 -0.648 18.505 1.00 91.94 95 ILE A CA 1
ATOM 656 C C . ILE A 1 95 ? -1.691 0.436 17.682 1.00 91.94 95 ILE A C 1
ATOM 658 O O . ILE A 1 95 ? -0.493 0.321 17.429 1.00 91.94 95 ILE A O 1
ATOM 662 N N . ALA A 1 96 ? -2.404 1.497 17.292 1.00 88.00 96 ALA A N 1
ATOM 663 C CA . ALA A 1 96 ? -1.830 2.595 16.518 1.00 88.00 96 ALA A CA 1
ATOM 664 C C . ALA A 1 96 ? -0.704 3.306 17.285 1.00 88.00 96 ALA A C 1
ATOM 666 O O . ALA A 1 96 ? 0.391 3.477 16.754 1.00 88.00 96 ALA A O 1
ATOM 667 N N . ILE A 1 97 ? -0.944 3.665 18.550 1.00 92.62 97 ILE A N 1
ATOM 668 C CA . ILE A 1 97 ? 0.050 4.317 19.413 1.00 92.62 97 ILE A CA 1
ATOM 669 C C . ILE A 1 97 ? 1.253 3.396 19.638 1.00 92.62 97 ILE A C 1
ATOM 671 O O . ILE A 1 97 ? 2.391 3.838 19.505 1.00 92.62 97 ILE A O 1
ATOM 675 N N . GLY A 1 98 ? 1.019 2.113 19.926 1.00 91.00 98 GLY A N 1
ATOM 676 C CA . GLY A 1 98 ? 2.083 1.126 20.101 1.00 91.00 98 GLY A CA 1
ATOM 677 C C . GLY A 1 98 ? 2.951 0.9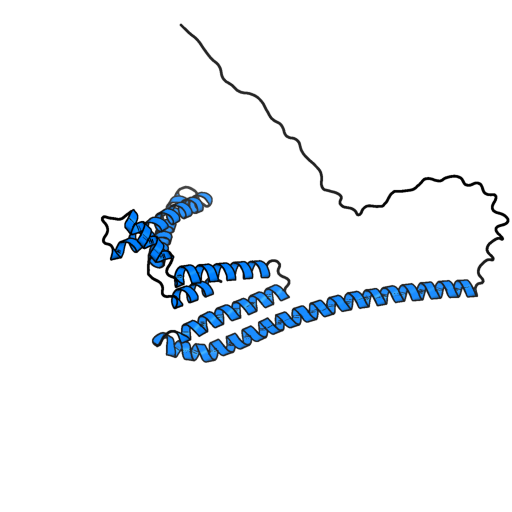83 18.850 1.00 91.00 98 GLY A C 1
ATOM 678 O O . GLY A 1 98 ? 4.176 1.034 18.947 1.00 91.00 98 GLY A O 1
ATOM 679 N N . ALA A 1 99 ? 2.336 0.885 17.669 1.00 90.81 99 ALA A N 1
ATOM 680 C CA . ALA A 1 99 ? 3.054 0.833 16.398 1.00 90.81 99 ALA A CA 1
ATOM 681 C C . ALA A 1 99 ? 3.885 2.104 16.155 1.00 90.81 99 ALA A C 1
ATOM 683 O O . ALA A 1 99 ? 5.058 2.001 15.803 1.00 90.81 99 ALA A O 1
ATOM 684 N N . LEU A 1 100 ? 3.326 3.292 16.412 1.00 91.56 100 LEU A N 1
ATOM 685 C CA . LEU A 1 100 ? 4.050 4.563 16.283 1.00 91.56 100 LEU A CA 1
ATOM 686 C C . LEU A 1 100 ? 5.207 4.689 17.280 1.00 91.56 100 LEU A C 1
ATOM 688 O O . LEU A 1 100 ? 6.256 5.228 16.935 1.00 91.56 100 LEU A O 1
ATOM 692 N N . MET A 1 101 ? 5.054 4.163 18.494 1.00 93.94 101 MET A N 1
ATOM 693 C CA . MET A 1 101 ? 6.132 4.128 19.480 1.00 93.94 101 MET A CA 1
ATOM 694 C C . MET A 1 101 ? 7.289 3.239 19.002 1.00 93.94 101 MET A C 1
ATOM 696 O O . MET A 1 101 ? 8.449 3.641 19.088 1.00 93.94 101 MET A O 1
ATOM 700 N N . VAL A 1 102 ? 6.984 2.063 18.438 1.00 91.31 102 VAL A N 1
ATOM 701 C CA . VAL A 1 102 ? 7.998 1.180 17.834 1.00 91.31 102 VAL A CA 1
ATOM 702 C C . VAL A 1 102 ? 8.648 1.839 16.617 1.00 91.31 102 VAL A C 1
ATOM 704 O O . VAL A 1 102 ? 9.863 1.745 16.472 1.00 91.31 102 VAL A O 1
ATOM 707 N N . VAL A 1 103 ? 7.885 2.553 15.782 1.00 92.31 103 VAL A N 1
ATOM 708 C CA . VAL A 1 103 ? 8.427 3.366 14.678 1.00 92.31 103 VAL A CA 1
ATOM 709 C C . VAL A 1 103 ? 9.399 4.412 15.207 1.00 92.31 103 VAL A C 1
ATOM 711 O O . VAL A 1 103 ? 10.509 4.507 14.701 1.00 92.31 103 VAL A O 1
ATOM 714 N N . GLY A 1 104 ? 9.029 5.156 16.251 1.00 90.88 104 GLY A N 1
ATOM 715 C CA . GLY A 1 104 ? 9.917 6.130 16.883 1.00 90.88 104 GLY A CA 1
ATOM 716 C C . GLY A 1 104 ? 11.225 5.489 17.353 1.00 90.88 104 GLY A C 1
ATOM 717 O O . GLY A 1 104 ? 12.304 6.001 17.060 1.00 90.88 104 GLY A O 1
ATOM 718 N N . LEU A 1 105 ? 11.146 4.322 17.997 1.00 91.94 105 LEU A N 1
ATOM 719 C CA . LEU A 1 105 ? 12.326 3.575 18.437 1.00 91.94 105 LEU A CA 1
ATOM 720 C C . LEU A 1 105 ? 13.176 3.073 17.255 1.00 91.94 105 LEU A C 1
ATOM 722 O O . LEU A 1 105 ? 14.399 3.216 17.277 1.00 91.94 105 LEU A O 1
ATOM 726 N N . MET A 1 106 ? 12.542 2.531 16.210 1.00 86.69 106 MET A N 1
ATOM 727 C CA . MET A 1 106 ? 13.210 2.120 14.971 1.00 86.69 106 MET A CA 1
ATOM 728 C C . MET A 1 106 ? 13.869 3.300 14.264 1.00 86.69 106 MET A C 1
ATOM 730 O O . MET A 1 106 ? 14.954 3.133 13.730 1.00 86.69 106 MET A O 1
ATOM 734 N N . LEU A 1 107 ? 13.270 4.486 14.263 1.00 88.62 107 LEU A N 1
ATOM 735 C CA . LEU A 1 107 ? 13.864 5.667 13.639 1.00 88.62 107 LEU A CA 1
ATOM 736 C C . LEU A 1 107 ? 15.066 6.182 14.429 1.00 88.62 107 LEU A C 1
ATOM 738 O O . LEU A 1 107 ? 16.046 6.603 13.827 1.00 88.62 107 LEU A O 1
ATOM 742 N N . VAL A 1 108 ? 15.037 6.109 15.760 1.00 91.75 108 VAL A N 1
ATOM 743 C CA . VAL A 1 108 ? 16.180 6.513 16.591 1.00 91.75 108 VAL A CA 1
ATOM 744 C C . VAL A 1 108 ? 17.335 5.520 16.441 1.00 91.75 108 VAL A C 1
ATOM 746 O O . VAL A 1 108 ? 18.438 5.898 16.046 1.00 91.75 108 VAL A O 1
ATOM 749 N N . ILE A 1 109 ? 17.085 4.237 16.711 1.00 86.38 109 ILE A N 1
ATOM 750 C CA . ILE A 1 109 ? 18.118 3.192 16.663 1.00 86.38 109 ILE A CA 1
ATOM 751 C C . ILE A 1 109 ? 18.513 2.930 15.213 1.00 86.38 109 ILE A C 1
ATOM 753 O O . ILE A 1 109 ? 19.675 3.037 14.823 1.00 86.38 109 ILE A O 1
ATOM 757 N N . GLY A 1 110 ? 17.520 2.618 14.396 1.00 79.12 110 GLY A N 1
ATOM 758 C CA . GLY A 1 110 ? 17.682 2.298 12.994 1.00 79.12 110 GLY A CA 1
ATOM 759 C C . GLY A 1 110 ? 18.087 3.494 12.147 1.00 79.12 110 GLY A C 1
ATOM 760 O O . GLY A 1 110 ? 18.761 3.268 11.163 1.00 79.12 110 GLY A O 1
ATOM 761 N N . GLY A 1 111 ? 17.792 4.742 12.521 1.00 81.31 111 GLY A N 1
ATOM 762 C CA . GLY A 1 111 ? 18.342 5.923 11.844 1.00 81.31 111 GLY A CA 1
ATOM 763 C C . GLY A 1 111 ? 19.845 6.067 12.070 1.00 81.31 111 GLY A C 1
ATOM 764 O O . GLY A 1 111 ? 20.587 6.308 11.122 1.00 81.31 111 GLY A O 1
ATOM 765 N N . SER A 1 112 ? 20.320 5.830 13.297 1.00 81.75 112 SER A N 1
ATOM 766 C CA . SER A 1 112 ? 21.762 5.817 13.585 1.00 81.75 112 SER A CA 1
ATOM 767 C C . SER A 1 112 ? 22.491 4.674 12.862 1.00 81.75 112 SER A C 1
ATOM 769 O O . SER A 1 112 ? 23.554 4.892 12.280 1.00 81.75 112 SER A O 1
ATOM 771 N N . LEU A 1 113 ? 21.871 3.487 12.805 1.00 74.75 113 LEU A N 1
ATOM 772 C CA . LEU A 1 113 ? 22.365 2.349 12.028 1.00 74.75 113 LEU A CA 1
ATOM 773 C C . LEU A 1 113 ? 22.287 2.626 10.529 1.00 74.75 113 LEU A C 1
ATOM 775 O O . LEU A 1 113 ? 23.236 2.338 9.824 1.00 74.75 113 LEU A O 1
ATOM 779 N N . PHE A 1 114 ? 21.204 3.229 10.043 1.00 71.06 114 PHE A N 1
ATOM 780 C CA . PHE A 1 114 ? 20.991 3.547 8.635 1.00 71.06 114 PHE A CA 1
ATOM 781 C C . PHE A 1 114 ? 21.996 4.575 8.149 1.00 71.06 114 PHE A C 1
ATOM 783 O O . PHE A 1 114 ? 22.509 4.389 7.067 1.00 71.06 114 PHE A O 1
ATOM 790 N N . VAL A 1 115 ? 22.351 5.599 8.929 1.00 78.00 115 VAL A N 1
ATOM 791 C CA . VAL A 1 115 ? 23.421 6.541 8.551 1.00 78.00 115 VAL A CA 1
ATOM 792 C C . VAL A 1 115 ? 24.783 5.844 8.532 1.00 78.00 115 VAL A C 1
ATOM 794 O O . VAL A 1 115 ? 25.580 6.076 7.622 1.00 78.00 115 VAL A O 1
ATOM 797 N N . GLY A 1 116 ? 25.031 4.938 9.482 1.00 70.94 116 GLY A N 1
ATOM 798 C CA . GLY A 1 116 ? 26.214 4.078 9.455 1.00 70.94 116 GLY A CA 1
ATOM 799 C C . GLY A 1 116 ? 26.233 3.131 8.248 1.00 70.94 116 GLY A C 1
ATOM 800 O O . GLY A 1 116 ? 27.280 2.923 7.650 1.00 70.94 116 GLY A O 1
ATOM 801 N N . GLU A 1 117 ? 25.075 2.603 7.849 1.00 63.34 117 GLU A N 1
ATOM 802 C CA . GLU A 1 117 ? 24.896 1.455 6.953 1.00 63.34 117 GLU A CA 1
ATOM 803 C C . GLU A 1 117 ? 24.309 1.805 5.575 1.00 63.34 117 GLU A C 1
ATOM 805 O O . GLU A 1 117 ? 24.272 0.952 4.688 1.00 63.34 117 GLU A O 1
ATOM 810 N N . THR A 1 118 ? 24.010 3.081 5.308 1.00 57.44 118 THR A N 1
ATOM 811 C CA . THR A 1 118 ? 23.932 3.642 3.948 1.00 57.44 118 THR A CA 1
ATOM 812 C C . THR A 1 118 ? 25.234 3.397 3.180 1.00 57.44 118 THR A C 1
ATOM 814 O O . THR A 1 118 ? 25.234 3.454 1.953 1.00 57.44 118 THR A O 1
ATOM 817 N N . LEU A 1 119 ? 26.315 3.043 3.894 1.00 51.69 119 LEU A N 1
ATOM 818 C CA . LEU A 1 119 ? 27.553 2.478 3.363 1.00 51.69 119 LEU A CA 1
ATOM 819 C C . LEU A 1 119 ? 27.672 0.930 3.405 1.00 51.69 119 LEU A C 1
ATOM 821 O O . LEU A 1 119 ? 28.503 0.407 2.668 1.00 51.69 119 LEU A O 1
ATOM 825 N N . PHE A 1 120 ? 26.916 0.182 4.231 1.00 46.25 120 PHE A N 1
ATOM 826 C CA . PHE A 1 120 ? 27.256 -1.215 4.600 1.00 46.25 120 PHE A CA 1
ATOM 827 C C . PHE A 1 120 ? 26.192 -2.321 4.383 1.00 46.25 120 PHE A C 1
ATOM 829 O O . PHE A 1 120 ? 26.540 -3.488 4.554 1.00 46.25 120 PHE A O 1
ATOM 836 N N . GLY A 1 121 ? 24.963 -2.049 3.908 1.00 68.69 121 GLY A N 1
ATOM 837 C CA . GLY A 1 121 ? 24.140 -3.107 3.282 1.00 68.69 121 GLY A CA 1
ATOM 838 C C . GLY A 1 121 ? 22.705 -3.330 3.788 1.00 68.69 121 GLY A C 1
ATOM 839 O O . GLY A 1 121 ? 21.897 -2.409 3.863 1.00 68.69 121 GLY A O 1
ATOM 840 N N . SER A 1 122 ? 22.311 -4.601 3.964 1.00 72.25 122 SER A N 1
ATOM 841 C CA . SER A 1 122 ? 20.900 -5.043 3.967 1.00 72.25 122 SER A CA 1
ATOM 842 C C . SER A 1 122 ? 20.097 -4.739 5.240 1.00 72.25 122 SER A C 1
ATOM 844 O O . SER A 1 122 ? 18.870 -4.833 5.203 1.00 72.25 122 SER A O 1
ATOM 846 N N . LEU A 1 123 ? 20.749 -4.386 6.352 1.00 78.06 123 LEU A N 1
ATOM 847 C CA . LEU A 1 123 ? 20.083 -4.135 7.638 1.00 78.06 123 LEU A CA 1
ATOM 848 C C . LEU A 1 123 ? 19.314 -2.805 7.638 1.00 78.06 123 LEU A C 1
ATOM 850 O O . LEU A 1 123 ? 18.155 -2.773 8.051 1.00 78.06 123 LEU A O 1
ATOM 854 N N . GLY A 1 124 ? 19.896 -1.743 7.070 1.00 76.62 124 GLY A N 1
ATOM 855 C CA . GLY A 1 124 ? 19.236 -0.438 6.931 1.00 76.62 124 GLY A CA 1
ATOM 856 C C . GLY A 1 124 ? 17.966 -0.490 6.073 1.00 76.62 124 GLY A C 1
ATOM 857 O O . GLY A 1 124 ? 16.950 0.117 6.411 1.00 76.62 124 GLY A O 1
ATOM 858 N N . TRP A 1 125 ? 17.970 -1.298 5.010 1.00 77.31 125 TRP A N 1
ATOM 859 C CA . TRP A 1 125 ? 16.765 -1.537 4.214 1.00 77.31 125 TRP A CA 1
ATOM 860 C C . TRP A 1 125 ? 15.694 -2.270 5.020 1.00 77.31 125 TRP A C 1
ATOM 862 O O . TRP A 1 125 ? 14.523 -1.919 4.920 1.00 77.31 125 TRP A O 1
ATOM 872 N N . GLY A 1 126 ? 16.066 -3.242 5.855 1.00 81.62 126 GLY A N 1
ATOM 873 C CA . GLY A 1 126 ? 15.127 -3.912 6.758 1.00 81.62 126 GLY A CA 1
ATOM 874 C C . GLY A 1 126 ? 14.425 -2.938 7.710 1.00 81.62 126 GLY A C 1
ATOM 875 O O . GLY A 1 126 ? 13.206 -3.002 7.852 1.00 81.62 126 GLY A O 1
ATOM 876 N N . VAL A 1 127 ? 15.170 -1.989 8.290 1.00 84.06 127 VAL A N 1
ATOM 877 C CA . VAL A 1 127 ? 14.622 -0.914 9.141 1.00 84.06 127 VAL A CA 1
ATOM 878 C C . VAL A 1 127 ? 13.618 -0.056 8.369 1.00 84.06 127 VAL A C 1
ATOM 880 O O . VAL A 1 127 ? 12.528 0.215 8.874 1.00 84.06 127 VAL A O 1
ATOM 883 N N . LEU A 1 128 ? 13.960 0.357 7.144 1.00 83.19 128 LEU A N 1
ATOM 884 C CA . LEU A 1 128 ? 13.093 1.200 6.319 1.00 83.19 128 LEU A CA 1
ATOM 885 C C . LEU A 1 128 ? 11.767 0.497 5.991 1.00 83.19 128 LEU A C 1
ATOM 887 O O . LEU A 1 128 ? 10.696 1.065 6.196 1.00 83.19 128 LEU A O 1
ATOM 891 N N . HIS A 1 129 ? 11.831 -0.758 5.541 1.00 82.06 129 HIS A N 1
ATOM 892 C CA . HIS A 1 129 ? 10.642 -1.555 5.224 1.00 82.06 129 HIS A CA 1
ATOM 893 C C . HIS A 1 129 ? 9.817 -1.871 6.477 1.00 82.06 129 HIS A C 1
ATOM 895 O O . HIS A 1 129 ? 8.595 -1.754 6.450 1.00 82.06 129 HIS A O 1
ATOM 901 N N . GLY A 1 130 ? 10.470 -2.210 7.593 1.00 84.31 130 GLY A N 1
ATOM 902 C CA . GLY A 1 130 ? 9.797 -2.414 8.876 1.00 84.31 130 GLY A CA 1
ATOM 903 C C . GLY A 1 130 ? 9.062 -1.159 9.345 1.00 84.31 130 GLY A C 1
ATOM 904 O O . GLY A 1 130 ? 7.914 -1.239 9.781 1.00 84.31 130 GLY A O 1
ATOM 905 N N . THR A 1 131 ? 9.680 0.010 9.171 1.00 86.88 131 THR A N 1
ATOM 906 C CA . THR A 1 131 ? 9.066 1.306 9.479 1.00 86.88 131 THR A CA 1
ATOM 907 C C . THR A 1 131 ? 7.848 1.568 8.597 1.00 86.88 131 THR A C 1
ATOM 909 O O . THR A 1 131 ? 6.790 1.910 9.118 1.00 86.88 131 THR A O 1
ATOM 912 N N . LEU A 1 132 ? 7.958 1.351 7.282 1.00 85.50 132 LEU A N 1
ATOM 913 C CA . LEU A 1 132 ? 6.838 1.476 6.340 1.00 85.50 132 LEU A CA 1
ATOM 914 C C . LEU A 1 132 ? 5.652 0.583 6.730 1.00 85.50 132 LEU A C 1
ATOM 916 O O . LEU A 1 132 ? 4.526 1.074 6.818 1.00 85.50 132 LEU A O 1
ATOM 920 N N . ILE A 1 133 ? 5.902 -0.692 7.048 1.00 87.19 133 ILE A N 1
ATOM 921 C CA . ILE A 1 133 ? 4.855 -1.634 7.474 1.00 87.19 133 ILE A CA 1
ATOM 922 C C . ILE A 1 133 ? 4.183 -1.158 8.766 1.00 87.19 133 ILE A C 1
ATOM 924 O O . ILE A 1 133 ? 2.955 -1.139 8.852 1.00 87.19 133 ILE A O 1
ATOM 928 N N . LEU A 1 134 ? 4.960 -0.758 9.775 1.00 85.38 134 LEU A N 1
ATOM 929 C CA . LEU A 1 134 ? 4.408 -0.305 11.054 1.00 85.38 134 LEU A CA 1
ATOM 930 C C . LEU A 1 134 ? 3.597 0.987 10.913 1.00 85.38 134 LEU A C 1
ATOM 932 O O . LEU A 1 134 ? 2.540 1.110 11.532 1.00 85.38 134 LEU A O 1
ATOM 936 N N . VAL A 1 135 ? 4.046 1.922 10.073 1.00 86.88 135 VAL A N 1
ATOM 937 C CA . VAL A 1 135 ? 3.275 3.126 9.737 1.00 86.88 135 VAL A CA 1
ATOM 938 C C . VAL A 1 135 ? 1.972 2.744 9.035 1.00 86.88 135 VAL A C 1
ATOM 940 O O . VAL A 1 135 ? 0.915 3.242 9.418 1.00 86.88 135 VAL A O 1
ATOM 943 N N . GLY A 1 136 ? 2.011 1.818 8.073 1.00 84.81 136 GLY A N 1
ATOM 944 C CA . GLY A 1 136 ? 0.813 1.303 7.406 1.00 84.81 136 GLY A CA 1
ATOM 945 C C . GLY A 1 136 ? -0.191 0.690 8.388 1.00 84.81 136 GLY A C 1
ATOM 946 O O . GLY A 1 136 ? -1.379 1.010 8.340 1.00 84.81 136 GLY A O 1
ATOM 947 N N . ILE A 1 137 ? 0.282 -0.118 9.343 1.00 87.06 137 ILE A N 1
ATOM 948 C CA . ILE A 1 137 ? -0.544 -0.696 10.416 1.00 87.06 137 ILE A CA 1
ATOM 949 C C . ILE A 1 137 ? -1.129 0.400 11.315 1.00 87.06 137 ILE A C 1
ATOM 951 O O . ILE A 1 137 ? -2.314 0.343 11.650 1.00 87.06 137 ILE A O 1
ATOM 955 N N . ALA A 1 138 ? -0.338 1.407 11.690 1.00 85.62 138 ALA A N 1
ATOM 956 C CA . ALA A 1 138 ? -0.808 2.514 12.517 1.00 85.62 138 ALA A CA 1
ATOM 957 C C . ALA A 1 138 ? -1.914 3.316 11.816 1.00 85.62 138 ALA A C 1
ATOM 959 O O . ALA A 1 138 ? -2.966 3.569 12.405 1.00 85.62 138 ALA A O 1
ATOM 960 N N . VAL A 1 139 ? -1.713 3.656 10.539 1.00 87.25 139 VAL A N 1
ATOM 961 C CA . VAL A 1 139 ? -2.704 4.359 9.713 1.00 87.25 139 VAL A CA 1
ATOM 962 C C . VAL A 1 139 ? -3.961 3.507 9.543 1.00 87.25 139 VAL A C 1
ATOM 964 O O . VAL A 1 139 ? -5.066 4.000 9.748 1.00 87.25 139 VAL A O 1
ATOM 967 N N . ALA A 1 140 ? -3.819 2.217 9.242 1.00 86.12 140 ALA A N 1
ATOM 968 C CA . ALA A 1 140 ? -4.930 1.276 9.148 1.00 86.12 140 ALA A CA 1
ATOM 969 C C . ALA A 1 140 ? -5.759 1.203 10.435 1.00 86.12 140 ALA A C 1
ATOM 971 O O . ALA A 1 140 ? -6.991 1.262 10.388 1.00 86.12 140 ALA A O 1
ATOM 972 N N . ALA A 1 141 ? -5.090 1.077 11.582 1.00 84.50 141 ALA A N 1
ATOM 973 C CA . ALA A 1 141 ? -5.731 1.020 12.887 1.00 84.50 141 ALA A CA 1
ATOM 974 C C . ALA A 1 141 ? -6.461 2.333 13.203 1.00 84.50 141 ALA A C 1
ATOM 976 O O . ALA A 1 141 ? -7.611 2.293 13.640 1.00 84.50 141 ALA A O 1
ATOM 977 N N . LEU A 1 142 ? -5.848 3.482 12.898 1.00 83.88 142 LEU A N 1
ATOM 978 C CA . LEU A 1 142 ? -6.458 4.798 13.081 1.00 83.88 142 LEU A CA 1
ATOM 979 C C . LEU A 1 142 ? -7.683 4.993 12.179 1.00 83.88 142 LEU A C 1
ATOM 981 O O . LEU A 1 142 ? -8.756 5.337 12.665 1.00 83.88 142 LEU A O 1
ATOM 985 N N . LEU A 1 143 ? -7.567 4.711 10.880 1.00 86.88 143 LEU A N 1
ATOM 986 C CA . LEU A 1 143 ? -8.689 4.800 9.941 1.00 86.88 143 LEU A CA 1
ATOM 987 C C . LEU A 1 143 ? -9.827 3.856 10.344 1.00 86.88 143 LEU A C 1
ATOM 989 O O . LEU A 1 143 ? -11.001 4.201 10.214 1.00 86.88 143 LEU A O 1
ATOM 993 N N . ARG A 1 144 ? -9.497 2.673 10.878 1.00 87.81 144 ARG A N 1
ATOM 994 C CA . ARG A 1 144 ? -10.504 1.742 11.389 1.00 87.81 144 ARG A CA 1
ATOM 995 C C . ARG A 1 144 ? -11.165 2.235 12.674 1.00 87.81 144 ARG A C 1
ATOM 997 O O . ARG A 1 144 ? -12.365 1.997 12.823 1.00 87.81 144 ARG A O 1
ATOM 1004 N N . ALA A 1 145 ? -10.416 2.887 13.563 1.00 85.56 145 ALA A N 1
ATOM 1005 C CA . ALA A 1 145 ? -10.934 3.518 14.776 1.00 85.56 145 ALA A CA 1
ATOM 1006 C C . ALA A 1 145 ? -11.863 4.696 14.443 1.00 85.56 145 ALA A C 1
ATOM 1008 O O . ALA A 1 145 ? -12.896 4.855 15.079 1.00 85.56 145 ALA A O 1
ATOM 1009 N N . LEU A 1 146 ? -11.558 5.442 13.378 1.00 89.00 146 LEU A N 1
ATOM 1010 C CA . LEU A 1 146 ? -12.411 6.496 12.815 1.00 89.00 146 LEU A CA 1
ATOM 1011 C C . LEU A 1 146 ? -13.591 5.956 11.982 1.00 89.00 146 LEU A C 1
ATOM 1013 O O . LEU A 1 146 ? -14.275 6.723 11.314 1.00 89.00 146 LEU A O 1
ATOM 1017 N N . GLN A 1 147 ? -13.815 4.637 11.993 1.00 87.19 147 GLN A N 1
ATOM 1018 C CA . GLN A 1 147 ? -14.890 3.954 11.265 1.00 87.19 147 GLN A CA 1
ATOM 1019 C C . GLN A 1 147 ? -14.918 4.242 9.750 1.00 87.19 147 GLN A C 1
ATOM 1021 O O . GLN A 1 147 ? -15.963 4.140 9.107 1.00 87.19 147 GLN A O 1
ATOM 1026 N N . VAL A 1 148 ? -13.760 4.526 9.143 1.00 89.50 148 VAL A N 1
ATOM 1027 C CA . VAL A 1 148 ? -13.660 4.710 7.690 1.00 89.50 148 VAL A CA 1
ATOM 1028 C C . VAL A 1 148 ? -13.955 3.380 6.992 1.00 89.50 148 VAL A C 1
ATOM 1030 O O . VAL A 1 148 ? -13.307 2.353 7.228 1.00 89.50 148 VAL A O 1
ATOM 1033 N N . GLY A 1 149 ? -14.968 3.387 6.125 1.00 89.44 149 GLY A N 1
ATOM 1034 C CA . GLY A 1 149 ? -15.369 2.220 5.347 1.00 89.44 149 GLY A CA 1
ATOM 1035 C C . GLY A 1 149 ? -14.269 1.753 4.389 1.00 89.44 149 GLY A C 1
ATOM 1036 O O . GLY A 1 149 ? -13.477 2.539 3.880 1.00 89.44 149 GLY A O 1
ATOM 1037 N N . GLY A 1 150 ? -14.210 0.447 4.123 1.00 87.62 150 GLY A N 1
ATOM 1038 C CA . GLY A 1 150 ? -13.338 -0.109 3.080 1.00 87.62 150 GLY A CA 1
ATOM 1039 C C . GLY A 1 150 ? -11.867 -0.321 3.457 1.00 87.62 150 GLY A C 1
ATOM 1040 O O . GLY A 1 150 ? -11.176 -1.010 2.711 1.00 87.62 150 GLY A O 1
ATOM 1041 N N . VAL A 1 151 ? -11.403 0.136 4.627 1.00 88.88 151 VAL A N 1
ATOM 1042 C CA . VAL A 1 151 ? -10.000 -0.008 5.083 1.00 88.88 151 VAL A CA 1
ATOM 1043 C C . VAL A 1 151 ? -9.514 -1.460 5.027 1.00 88.88 151 VAL A C 1
ATOM 1045 O O . VAL A 1 151 ? -8.459 -1.742 4.470 1.00 88.88 151 VAL A O 1
ATOM 1048 N N . ARG A 1 152 ? -10.318 -2.418 5.513 1.00 85.00 152 ARG A N 1
ATOM 1049 C CA . ARG A 1 152 ? -9.972 -3.852 5.455 1.00 85.00 152 ARG A CA 1
ATOM 1050 C C . ARG A 1 152 ? -9.773 -4.336 4.020 1.00 85.00 152 ARG A C 1
ATOM 1052 O O . ARG A 1 152 ? -8.863 -5.109 3.754 1.00 85.00 152 ARG A O 1
ATOM 1059 N N . ARG A 1 153 ? -10.646 -3.912 3.103 1.00 86.31 153 ARG A N 1
ATOM 1060 C CA . ARG A 1 153 ? -10.565 -4.317 1.696 1.00 86.31 153 ARG A CA 1
ATOM 1061 C C . ARG A 1 153 ? -9.334 -3.696 1.041 1.00 86.31 153 ARG A C 1
ATOM 1063 O O . ARG A 1 153 ? -8.618 -4.415 0.362 1.00 86.31 153 ARG A O 1
ATOM 1070 N N . ALA A 1 154 ? -9.080 -2.411 1.282 1.00 85.25 154 ALA A N 1
ATOM 1071 C CA . ALA A 1 154 ? -7.898 -1.721 0.778 1.00 85.25 154 ALA A CA 1
ATOM 1072 C C . ALA A 1 154 ? -6.602 -2.390 1.259 1.00 85.25 154 ALA A C 1
ATOM 1074 O O . ALA A 1 154 ? -5.745 -2.677 0.436 1.00 85.25 154 ALA A O 1
ATOM 1075 N N . LEU A 1 155 ? -6.508 -2.746 2.546 1.00 84.81 155 LEU A N 1
ATOM 1076 C CA . LEU A 1 155 ? -5.349 -3.459 3.099 1.00 84.81 155 LEU A CA 1
ATOM 1077 C C . LEU A 1 155 ? -5.152 -4.844 2.498 1.00 84.81 155 LEU A C 1
ATOM 1079 O O . LEU A 1 155 ? -4.030 -5.224 2.195 1.00 84.81 155 LEU A O 1
ATOM 1083 N N . LEU A 1 156 ? -6.230 -5.610 2.322 1.00 85.12 156 LEU A N 1
ATOM 1084 C CA . LEU A 1 156 ? -6.135 -6.928 1.695 1.00 85.12 156 LEU A CA 1
ATOM 1085 C C . LEU A 1 156 ? -5.690 -6.816 0.236 1.00 85.12 156 LEU A C 1
ATOM 1087 O O . LEU A 1 156 ? -4.878 -7.618 -0.210 1.00 85.12 156 LEU A O 1
ATOM 1091 N N . ILE A 1 157 ? -6.200 -5.821 -0.495 1.00 84.00 157 ILE A N 1
ATOM 1092 C CA . ILE A 1 157 ? -5.781 -5.561 -1.874 1.00 84.00 157 ILE A CA 1
ATOM 1093 C C . ILE A 1 157 ? -4.306 -5.152 -1.902 1.00 84.00 157 ILE A C 1
ATOM 1095 O O . ILE A 1 157 ? -3.552 -5.772 -2.642 1.00 84.00 157 ILE A O 1
ATOM 1099 N N . GLY A 1 158 ? -3.891 -4.183 -1.082 1.00 85.56 158 GLY A N 1
ATOM 1100 C CA . GLY A 1 158 ? -2.497 -3.736 -0.979 1.00 85.56 158 GLY A CA 1
ATOM 1101 C C . GLY A 1 158 ? -1.554 -4.888 -0.646 1.00 85.56 158 GLY A C 1
ATOM 1102 O O . GLY A 1 158 ? -0.632 -5.166 -1.405 1.00 85.56 158 GLY A O 1
ATOM 1103 N N . LEU A 1 159 ? -1.870 -5.673 0.388 1.00 84.94 159 LEU A N 1
ATOM 1104 C CA . LEU A 1 159 ? -1.086 -6.843 0.786 1.00 84.94 159 LEU A CA 1
ATOM 1105 C C . LEU A 1 159 ? -0.958 -7.878 -0.339 1.00 84.94 159 LEU A C 1
ATOM 1107 O O . LEU A 1 159 ? 0.138 -8.364 -0.606 1.00 84.94 159 LEU A O 1
ATOM 1111 N N . VAL A 1 160 ? -2.062 -8.225 -1.007 1.00 87.44 160 VAL A N 1
ATOM 1112 C CA . VAL A 1 160 ? -2.035 -9.184 -2.121 1.00 87.44 160 VAL A CA 1
ATOM 1113 C C . VAL A 1 160 ? -1.209 -8.634 -3.280 1.00 87.44 160 VAL A C 1
ATOM 1115 O O . VAL A 1 160 ? -0.376 -9.359 -3.818 1.00 87.44 160 VAL A O 1
ATOM 1118 N N . VAL A 1 161 ? -1.398 -7.364 -3.644 1.00 86.31 161 VAL A N 1
ATOM 1119 C CA . VAL A 1 161 ? -0.626 -6.711 -4.709 1.00 86.31 161 VAL A CA 1
ATOM 1120 C C . VAL A 1 161 ? 0.859 -6.701 -4.356 1.00 86.31 161 VAL A C 1
ATOM 1122 O O . VAL A 1 161 ? 1.667 -7.122 -5.177 1.00 86.31 161 VAL A O 1
ATOM 1125 N N . GLY A 1 162 ? 1.224 -6.313 -3.137 1.00 84.06 162 GLY A N 1
ATOM 1126 C CA . GLY A 1 162 ? 2.607 -6.294 -2.673 1.00 84.06 162 GLY A CA 1
ATOM 1127 C C . GLY A 1 162 ? 3.260 -7.674 -2.667 1.00 84.06 162 GLY A C 1
ATOM 1128 O O . GLY A 1 162 ? 4.379 -7.823 -3.156 1.00 84.06 162 GLY A O 1
ATOM 1129 N N . ILE A 1 163 ? 2.554 -8.715 -2.205 1.00 83.38 163 ILE A N 1
ATOM 1130 C CA . ILE A 1 163 ? 3.038 -10.104 -2.274 1.00 83.38 163 ILE A CA 1
ATOM 1131 C C . ILE A 1 163 ? 3.249 -10.524 -3.729 1.00 83.38 163 ILE A C 1
ATOM 1133 O O . ILE A 1 163 ? 4.305 -11.059 -4.062 1.00 83.38 163 ILE A O 1
ATOM 1137 N N . VAL A 1 164 ? 2.272 -10.276 -4.605 1.00 86.06 164 VAL A N 1
ATOM 1138 C CA . VAL A 1 164 ? 2.364 -10.641 -6.024 1.00 86.06 164 VAL A CA 1
ATOM 1139 C C . VAL A 1 164 ? 3.541 -9.929 -6.684 1.00 86.06 164 VAL A C 1
ATOM 1141 O O . VAL A 1 164 ? 4.367 -10.588 -7.309 1.00 86.06 164 VAL A O 1
ATOM 1144 N N . VAL A 1 165 ? 3.668 -8.612 -6.505 1.00 82.75 165 VAL A N 1
ATOM 1145 C CA . VAL A 1 165 ? 4.788 -7.821 -7.037 1.00 82.75 165 VAL A CA 1
ATOM 1146 C C . VAL A 1 165 ? 6.114 -8.340 -6.489 1.00 82.75 165 VAL A C 1
ATOM 1148 O O . VAL A 1 165 ? 7.044 -8.578 -7.260 1.00 82.75 165 VAL A O 1
ATOM 1151 N N . GLY A 1 166 ? 6.191 -8.584 -5.181 1.00 82.94 166 GLY A N 1
ATOM 1152 C CA . GLY A 1 166 ? 7.409 -9.054 -4.537 1.00 82.94 166 GLY A CA 1
ATOM 1153 C C . GLY A 1 166 ? 7.852 -10.434 -5.014 1.00 82.94 166 GLY A C 1
ATOM 1154 O O . GLY A 1 166 ? 9.038 -10.644 -5.253 1.00 82.94 166 GLY A O 1
ATOM 1155 N N . VAL A 1 167 ? 6.911 -11.357 -5.221 1.00 82.06 167 VAL A N 1
ATOM 1156 C CA . VAL A 1 167 ? 7.183 -12.695 -5.764 1.00 82.06 167 VAL A CA 1
ATOM 1157 C C . VAL A 1 167 ? 7.566 -12.622 -7.241 1.00 82.06 167 VAL A C 1
ATOM 1159 O O . VAL A 1 167 ? 8.562 -13.224 -7.633 1.00 82.06 167 VAL A O 1
ATOM 1162 N N . VAL A 1 168 ? 6.816 -11.878 -8.059 1.00 82.62 168 VAL A N 1
ATOM 1163 C CA . VAL A 1 168 ? 7.069 -11.749 -9.505 1.00 82.62 168 VAL A CA 1
ATOM 1164 C C . VAL A 1 168 ? 8.455 -11.162 -9.763 1.00 82.62 168 VAL A C 1
ATOM 1166 O O . VAL A 1 168 ? 9.210 -11.708 -10.569 1.00 82.62 168 VAL A O 1
ATOM 1169 N N . LEU A 1 169 ? 8.813 -10.093 -9.049 1.00 81.44 169 LEU A N 1
ATOM 1170 C CA . LEU A 1 169 ? 10.125 -9.467 -9.178 1.00 81.44 169 LEU A CA 1
ATOM 1171 C C . LEU A 1 169 ? 11.221 -10.280 -8.480 1.00 81.44 169 LEU A C 1
ATOM 1173 O O . LEU A 1 169 ? 12.315 -10.401 -9.013 1.00 81.44 169 LEU A O 1
ATOM 1177 N N . GLY A 1 170 ? 10.946 -10.860 -7.310 1.00 79.00 170 GLY A N 1
ATOM 1178 C CA . GLY A 1 170 ? 11.952 -11.558 -6.506 1.00 79.00 170 GLY A CA 1
ATOM 1179 C C . GLY A 1 170 ? 12.347 -12.937 -7.034 1.00 79.00 170 GLY A C 1
ATOM 1180 O O . GLY A 1 170 ? 13.470 -13.380 -6.809 1.00 79.00 170 GLY A O 1
ATOM 1181 N N . LEU A 1 171 ? 11.448 -13.618 -7.744 1.00 83.38 171 LEU A N 1
ATOM 1182 C CA . LEU A 1 171 ? 11.744 -14.868 -8.453 1.00 83.38 171 LEU A CA 1
ATOM 1183 C C . LEU A 1 171 ? 12.178 -14.632 -9.907 1.00 83.38 171 LEU A C 1
ATOM 1185 O O . LEU A 1 171 ? 12.337 -15.591 -10.668 1.00 83.38 171 LEU A O 1
ATOM 1189 N N . ASP A 1 172 ? 12.366 -13.369 -10.286 1.00 83.56 172 ASP A N 1
ATOM 1190 C CA . ASP A 1 172 ? 12.852 -12.966 -11.597 1.00 83.56 172 ASP A CA 1
ATOM 1191 C C . ASP A 1 172 ? 11.945 -13.400 -12.768 1.00 83.56 172 ASP A C 1
ATOM 1193 O O . ASP A 1 172 ? 12.394 -13.645 -13.891 1.00 83.56 172 ASP A O 1
ATOM 1197 N N . LEU A 1 173 ? 10.631 -13.525 -12.521 1.00 83.50 173 LEU A N 1
ATOM 1198 C CA . LEU A 1 173 ? 9.674 -13.983 -13.539 1.00 83.50 173 LEU A CA 1
ATOM 1199 C C . LEU A 1 173 ? 9.634 -13.022 -14.725 1.00 83.50 173 LEU A C 1
ATOM 1201 O O . LEU A 1 173 ? 9.483 -13.458 -15.865 1.00 83.50 173 LEU A O 1
ATOM 1205 N N . THR A 1 174 ? 9.775 -11.726 -14.462 1.00 83.81 174 THR A N 1
ATOM 1206 C CA . THR A 1 174 ? 9.683 -10.699 -15.497 1.00 83.81 174 THR A CA 1
ATOM 1207 C C . THR A 1 174 ? 10.898 -10.716 -16.421 1.00 83.81 174 THR A C 1
ATOM 1209 O O . THR A 1 174 ? 10.727 -10.711 -17.638 1.00 83.81 174 THR A O 1
ATOM 1212 N N . ASN A 1 175 ? 12.116 -10.857 -15.889 1.00 86.62 175 ASN A N 1
ATOM 1213 C CA . ASN A 1 175 ? 13.311 -11.042 -16.715 1.00 86.62 175 ASN A CA 1
ATOM 1214 C C . ASN A 1 175 ? 13.218 -12.322 -17.557 1.00 86.62 175 ASN A C 1
ATOM 1216 O O . ASN A 1 175 ? 13.502 -12.293 -18.756 1.00 86.62 175 ASN A O 1
ATOM 1220 N N . ARG A 1 176 ? 12.760 -13.434 -16.963 1.00 86.75 176 ARG A N 1
ATOM 1221 C CA . ARG A 1 176 ? 12.555 -14.696 -17.692 1.00 86.75 176 ARG A CA 1
ATOM 1222 C C . ARG A 1 176 ? 11.546 -14.541 -18.821 1.00 86.75 176 ARG A C 1
ATOM 1224 O O . ARG A 1 176 ? 11.777 -15.057 -19.913 1.00 86.75 176 ARG A O 1
ATOM 1231 N N . LEU A 1 177 ? 10.459 -13.808 -18.578 1.00 87.94 177 LEU A N 1
ATOM 1232 C CA . LEU A 1 177 ? 9.459 -13.493 -19.593 1.00 87.94 177 LEU A CA 1
ATOM 1233 C C . LEU A 1 177 ? 10.090 -12.706 -20.748 1.00 87.94 177 LEU A C 1
ATOM 1235 O O . LEU A 1 177 ? 9.984 -13.126 -21.899 1.00 87.94 177 LEU A O 1
ATOM 1239 N N . TRP A 1 178 ? 10.810 -11.621 -20.458 1.00 89.81 178 TRP A N 1
ATOM 1240 C CA . TRP A 1 178 ? 11.478 -10.824 -21.489 1.00 89.81 178 TRP A CA 1
ATOM 1241 C C . TRP A 1 178 ? 12.554 -11.600 -22.247 1.00 89.81 178 TRP A C 1
ATOM 1243 O O . TRP A 1 178 ? 12.698 -11.434 -23.456 1.00 89.81 178 TRP A O 1
ATOM 1253 N N . THR A 1 179 ? 13.265 -12.496 -21.566 1.00 86.75 179 THR A N 1
ATOM 1254 C CA . THR A 1 179 ? 14.258 -13.387 -22.175 1.00 86.75 179 THR A CA 1
ATOM 1255 C C . THR A 1 179 ? 13.590 -14.378 -23.127 1.00 86.75 179 THR A C 1
ATOM 1257 O O . THR A 1 179 ? 14.054 -14.563 -24.252 1.00 86.75 179 THR A O 1
ATOM 1260 N N . ALA A 1 180 ? 12.465 -14.976 -22.725 1.00 88.38 180 ALA A N 1
ATOM 1261 C CA . ALA A 1 180 ? 11.692 -15.878 -23.574 1.00 88.38 180 ALA A CA 1
ATOM 1262 C C . ALA A 1 180 ? 11.140 -15.157 -24.814 1.00 88.38 180 ALA A C 1
ATOM 1264 O O . ALA A 1 180 ? 11.322 -15.643 -25.932 1.00 88.38 180 ALA A O 1
ATOM 1265 N N . LEU A 1 181 ? 10.538 -13.972 -24.641 1.00 86.25 181 LEU A N 1
ATOM 1266 C CA . LEU A 1 181 ? 10.067 -13.164 -25.769 1.00 86.25 181 LEU A CA 1
ATOM 1267 C C . LEU A 1 181 ? 11.224 -12.725 -26.675 1.00 86.25 181 LEU A C 1
ATOM 1269 O O . LEU A 1 181 ? 11.095 -12.784 -27.894 1.00 86.25 181 LEU A O 1
ATOM 1273 N N . GLY A 1 182 ? 12.364 -12.324 -26.113 1.00 86.62 182 GLY A N 1
ATOM 1274 C CA . GLY A 1 182 ? 13.541 -11.934 -26.888 1.00 86.62 182 GLY A CA 1
ATOM 1275 C C . GLY A 1 182 ? 14.143 -13.076 -27.691 1.00 86.62 182 GLY A C 1
ATOM 1276 O O . GLY A 1 182 ? 14.530 -12.872 -28.839 1.00 86.62 182 GLY A O 1
ATOM 1277 N N . ASN A 1 183 ? 14.146 -14.293 -27.154 1.00 87.94 183 ASN A N 1
ATOM 1278 C CA . ASN A 1 183 ? 14.581 -15.468 -27.903 1.00 87.94 183 ASN A CA 1
ATOM 1279 C C . ASN A 1 183 ? 13.616 -15.840 -29.035 1.00 87.94 183 ASN A C 1
ATOM 1281 O O . ASN A 1 183 ? 14.071 -16.299 -30.079 1.00 87.94 183 ASN A O 1
ATOM 1285 N N . ALA A 1 184 ? 12.312 -15.610 -28.856 1.00 87.56 184 ALA A N 1
ATOM 1286 C CA . ALA A 1 184 ? 11.307 -15.884 -29.880 1.00 87.56 184 ALA A CA 1
ATOM 1287 C C . ALA A 1 184 ? 11.247 -14.809 -30.982 1.00 87.56 184 ALA A C 1
ATOM 1289 O O . ALA A 1 184 ? 11.052 -15.139 -32.148 1.00 87.56 184 ALA A O 1
ATOM 1290 N N . ALA A 1 185 ? 11.397 -13.530 -30.623 1.00 83.12 185 ALA A N 1
ATOM 1291 C CA . ALA A 1 185 ? 11.092 -12.402 -31.508 1.00 83.12 185 ALA A CA 1
ATOM 1292 C C . ALA A 1 185 ? 12.315 -11.577 -31.947 1.00 83.12 185 ALA A C 1
ATOM 1294 O O . ALA A 1 185 ? 12.241 -10.874 -32.952 1.00 83.12 185 ALA A O 1
ATOM 1295 N N . ALA A 1 186 ? 13.442 -11.648 -31.231 1.00 80.25 186 ALA A N 1
ATOM 1296 C CA . ALA A 1 186 ? 14.613 -10.792 -31.451 1.00 80.25 186 ALA A CA 1
ATOM 1297 C C . ALA A 1 186 ? 15.887 -11.601 -31.762 1.00 80.25 186 ALA A C 1
ATOM 1299 O O . ALA A 1 186 ? 16.975 -11.287 -31.278 1.00 80.25 186 ALA A O 1
ATOM 1300 N N . GLY A 1 187 ? 15.762 -12.633 -32.605 1.00 76.38 187 GLY A N 1
ATOM 1301 C CA . GLY A 1 187 ? 16.870 -13.497 -33.042 1.00 76.38 187 GLY A CA 1
ATOM 1302 C C . GLY A 1 187 ? 18.130 -12.769 -33.556 1.00 76.38 187 GLY A C 1
ATOM 1303 O O . GLY A 1 187 ? 19.228 -13.226 -33.240 1.00 76.38 187 GLY A O 1
ATOM 1304 N N . PRO A 1 188 ? 18.021 -11.630 -34.272 1.00 82.94 188 PRO A N 1
ATOM 1305 C CA . PRO A 1 188 ? 19.187 -10.855 -34.719 1.00 82.94 188 PRO A CA 1
ATOM 1306 C C . PRO A 1 188 ? 19.892 -10.032 -33.627 1.00 82.94 188 PRO A C 1
ATOM 1308 O O . PRO A 1 188 ? 21.012 -9.576 -33.835 1.00 82.94 188 PRO A O 1
ATOM 1311 N N . VAL A 1 189 ? 19.254 -9.800 -32.477 1.00 84.25 189 VAL A N 1
ATOM 1312 C CA . VAL A 1 189 ? 19.818 -8.996 -31.378 1.00 84.25 189 VAL A CA 1
ATOM 1313 C C . VAL A 1 189 ? 20.762 -9.866 -30.541 1.00 84.25 189 VAL A C 1
ATOM 1315 O O . VAL A 1 189 ? 20.526 -11.066 -30.393 1.00 84.25 189 VAL A O 1
ATOM 1318 N N . ALA A 1 190 ? 21.827 -9.290 -29.975 1.00 85.31 190 ALA A N 1
ATOM 1319 C CA . ALA A 1 190 ? 22.748 -10.026 -29.106 1.00 85.31 190 ALA A CA 1
ATOM 1320 C C . ALA A 1 190 ? 22.018 -10.572 -27.856 1.00 85.31 190 ALA A C 1
ATOM 1322 O O . ALA A 1 190 ? 21.270 -9.810 -27.236 1.00 85.31 190 ALA A O 1
ATOM 1323 N N . PRO A 1 191 ? 22.217 -11.851 -27.470 1.00 80.56 191 PRO A N 1
ATOM 1324 C CA . PRO A 1 191 ? 21.468 -12.506 -26.390 1.00 80.56 191 PRO A CA 1
ATOM 1325 C C . PRO A 1 191 ? 21.432 -11.721 -25.076 1.00 80.56 191 PRO A C 1
ATOM 1327 O O . PRO A 1 191 ? 20.382 -11.646 -24.444 1.00 80.56 191 PRO A O 1
ATOM 1330 N N . ASP A 1 192 ? 22.541 -11.069 -24.730 1.00 83.75 192 ASP A N 1
ATOM 1331 C CA . ASP A 1 192 ? 22.725 -10.381 -23.449 1.00 83.75 192 ASP A CA 1
ATOM 1332 C C . ASP A 1 192 ? 21.849 -9.127 -23.290 1.00 83.75 192 ASP A C 1
ATOM 1334 O O . ASP A 1 192 ? 21.509 -8.742 -22.175 1.00 83.75 192 ASP A O 1
ATOM 1338 N N . ILE A 1 193 ? 21.442 -8.495 -24.396 1.00 86.25 193 ILE A N 1
ATOM 1339 C CA . ILE A 1 193 ? 20.614 -7.275 -24.382 1.00 86.25 193 ILE A CA 1
ATOM 1340 C C . ILE A 1 193 ? 19.173 -7.520 -24.843 1.00 86.25 193 ILE A C 1
ATOM 1342 O O . ILE A 1 193 ? 18.337 -6.622 -24.744 1.00 86.25 193 ILE A O 1
ATOM 1346 N N . ARG A 1 194 ? 18.850 -8.726 -25.330 1.00 86.06 194 ARG A N 1
ATOM 1347 C CA . ARG A 1 194 ? 17.498 -9.098 -25.787 1.00 86.06 194 ARG A CA 1
ATOM 1348 C C . ARG A 1 194 ? 16.394 -8.773 -24.778 1.00 86.06 194 ARG A C 1
ATOM 1350 O O . ARG A 1 194 ? 15.442 -8.107 -25.188 1.00 86.06 194 ARG A O 1
ATOM 1357 N N . PRO A 1 195 ? 16.477 -9.189 -23.497 1.00 84.69 195 PRO A N 1
ATOM 1358 C CA . PRO A 1 195 ? 15.409 -8.901 -22.545 1.00 84.69 195 PRO A CA 1
ATOM 1359 C C . PRO A 1 195 ? 15.228 -7.396 -22.322 1.00 84.69 195 PRO A C 1
ATOM 1361 O O . PRO A 1 195 ? 14.095 -6.934 -22.239 1.00 84.69 195 PRO A O 1
ATOM 1364 N N . LEU A 1 196 ? 16.316 -6.617 -22.311 1.00 84.25 196 LEU A N 1
ATOM 1365 C CA . LEU A 1 196 ? 16.259 -5.15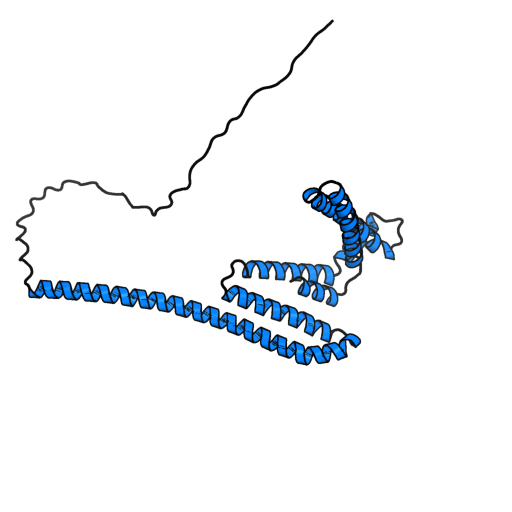9 -22.162 1.00 84.25 196 LEU A CA 1
ATOM 1366 C C . LEU A 1 196 ? 15.560 -4.500 -23.351 1.00 84.25 196 LEU A C 1
ATOM 1368 O O . LEU A 1 196 ? 14.648 -3.702 -23.159 1.00 84.25 196 LEU A O 1
ATOM 1372 N N . VAL A 1 197 ? 15.956 -4.853 -24.577 1.00 85.69 197 VAL A N 1
ATOM 1373 C CA . VAL A 1 197 ? 15.388 -4.272 -25.804 1.00 85.69 197 VAL A CA 1
ATOM 1374 C C . VAL A 1 197 ? 13.908 -4.619 -25.938 1.00 85.69 197 VAL A C 1
ATOM 1376 O O . VAL A 1 197 ? 13.098 -3.752 -26.262 1.00 85.69 197 VAL A O 1
ATOM 1379 N N . VAL A 1 198 ? 13.536 -5.870 -25.659 1.00 86.88 198 VAL A N 1
ATOM 1380 C CA . VAL A 1 198 ? 12.144 -6.318 -25.768 1.00 86.88 198 VAL A CA 1
ATOM 1381 C C . VAL A 1 198 ? 11.286 -5.753 -24.644 1.00 86.88 198 VAL A C 1
ATOM 1383 O O . VAL A 1 198 ? 10.214 -5.225 -24.928 1.00 86.88 198 VAL A O 1
ATOM 1386 N N . GLY A 1 199 ? 11.756 -5.796 -23.396 1.00 85.56 199 GLY A N 1
ATOM 1387 C CA . GLY A 1 199 ? 11.039 -5.216 -22.262 1.00 85.56 199 GLY A CA 1
ATOM 1388 C C . GLY A 1 199 ? 10.816 -3.718 -22.436 1.00 85.56 199 GLY A C 1
ATOM 1389 O O . GLY A 1 199 ? 9.682 -3.246 -22.330 1.00 85.56 199 GLY A O 1
ATOM 1390 N N . ALA A 1 200 ? 11.872 -2.979 -22.792 1.00 88.75 200 ALA A N 1
ATOM 1391 C CA . ALA A 1 200 ? 11.785 -1.553 -23.085 1.00 88.75 200 ALA A CA 1
ATOM 1392 C C . ALA A 1 200 ? 10.846 -1.274 -24.261 1.00 88.75 200 ALA A C 1
ATO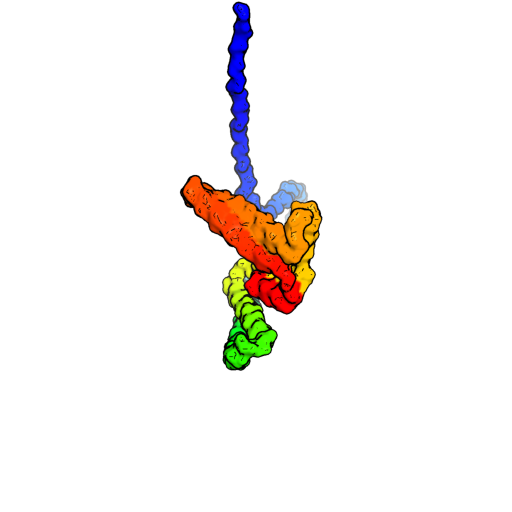M 1394 O O . ALA A 1 200 ? 9.967 -0.431 -24.139 1.00 88.75 200 ALA A O 1
ATOM 1395 N N . GLY A 1 201 ? 10.986 -1.989 -25.379 1.00 87.75 201 GLY A N 1
ATOM 1396 C CA . GLY A 1 201 ? 10.176 -1.763 -26.576 1.00 87.75 201 GLY A CA 1
ATOM 1397 C C . GLY A 1 201 ? 8.687 -2.045 -26.362 1.00 87.75 201 GLY A C 1
ATOM 1398 O O . GLY A 1 201 ? 7.844 -1.226 -26.730 1.00 87.75 201 GLY A O 1
ATOM 1399 N N . VAL A 1 202 ? 8.353 -3.174 -25.726 1.00 88.81 202 VAL A N 1
ATOM 1400 C CA . VAL A 1 202 ? 6.961 -3.566 -25.460 1.00 88.81 202 VAL A CA 1
ATOM 1401 C C . VAL A 1 202 ? 6.302 -2.593 -24.489 1.00 88.81 202 VAL A C 1
ATOM 1403 O O . VAL A 1 202 ? 5.213 -2.090 -24.775 1.00 88.81 202 VAL A O 1
ATOM 1406 N N . LEU A 1 203 ? 6.949 -2.288 -23.360 1.00 90.62 203 LEU A N 1
ATOM 1407 C CA . LEU A 1 203 ? 6.363 -1.369 -22.389 1.00 90.62 203 LEU A CA 1
ATOM 1408 C C . LEU A 1 203 ? 6.374 0.080 -22.879 1.00 90.62 203 LEU A C 1
ATOM 1410 O O . LEU A 1 203 ? 5.432 0.799 -22.563 1.00 90.62 203 LEU A O 1
ATOM 1414 N N . ALA A 1 204 ? 7.342 0.504 -23.697 1.00 90.75 204 ALA A N 1
ATOM 1415 C CA . ALA A 1 204 ? 7.297 1.805 -24.363 1.00 90.75 204 ALA A CA 1
ATOM 1416 C C . ALA A 1 204 ? 6.064 1.920 -25.257 1.00 90.75 204 ALA A C 1
ATOM 1418 O O . ALA A 1 204 ? 5.322 2.890 -25.152 1.00 90.75 204 ALA A O 1
ATOM 1419 N N . LEU A 1 205 ? 5.794 0.916 -26.094 1.00 92.06 205 LEU A N 1
ATOM 1420 C CA . LEU A 1 205 ? 4.625 0.934 -26.969 1.00 92.06 205 LEU A CA 1
ATOM 1421 C C . LEU A 1 205 ? 3.318 0.976 -26.166 1.00 92.06 205 LEU A C 1
ATOM 1423 O O . LEU A 1 205 ? 2.451 1.807 -26.434 1.00 92.06 205 LEU A O 1
ATOM 1427 N N . LEU A 1 206 ? 3.189 0.114 -25.155 1.00 90.69 206 LEU A N 1
ATOM 1428 C CA . LEU A 1 206 ? 2.013 0.082 -24.283 1.00 90.69 206 LEU A CA 1
ATOM 1429 C C . LEU A 1 206 ? 1.831 1.400 -23.524 1.00 90.69 206 LEU A C 1
ATOM 1431 O O . LEU A 1 206 ? 0.731 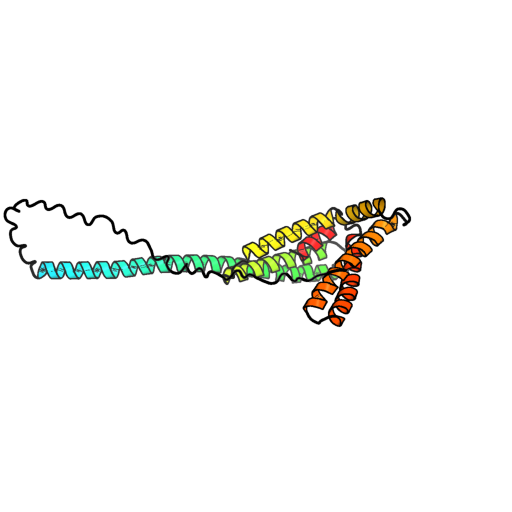1.954 -23.502 1.00 90.69 206 LEU A O 1
ATOM 1435 N N . GLY A 1 207 ? 2.910 1.931 -22.950 1.00 90.12 207 GLY A N 1
ATOM 1436 C CA . GLY A 1 207 ? 2.914 3.210 -22.256 1.00 90.12 207 GLY A CA 1
ATOM 1437 C C . GLY A 1 207 ? 2.516 4.359 -23.179 1.00 90.12 207 GLY A C 1
ATOM 1438 O O . GLY A 1 207 ? 1.704 5.194 -22.790 1.00 90.12 207 GLY A O 1
ATOM 1439 N N . ALA A 1 208 ? 3.003 4.367 -24.421 1.00 91.56 208 ALA A N 1
ATOM 1440 C CA . ALA A 1 208 ? 2.661 5.376 -25.415 1.00 91.56 208 ALA A CA 1
ATOM 1441 C C . ALA A 1 208 ? 1.170 5.348 -25.777 1.00 91.56 208 ALA A C 1
ATOM 1443 O O . ALA A 1 208 ? 0.522 6.392 -25.822 1.00 91.56 208 ALA A O 1
ATOM 1444 N N . ILE A 1 209 ? 0.597 4.155 -25.972 1.00 92.00 209 ILE A N 1
ATOM 1445 C CA . ILE A 1 209 ? -0.837 3.984 -26.248 1.00 92.00 209 ILE A CA 1
ATOM 1446 C C . ILE A 1 209 ? -1.671 4.485 -25.064 1.00 92.00 209 ILE A C 1
ATOM 1448 O O . ILE A 1 209 ? -2.583 5.292 -25.249 1.00 92.00 209 ILE A O 1
ATOM 1452 N N . VAL A 1 210 ? -1.349 4.044 -23.844 1.00 91.12 210 VAL A N 1
ATOM 1453 C CA . VAL A 1 210 ? -2.069 4.458 -22.629 1.00 91.12 210 VAL A CA 1
ATOM 1454 C C . VAL A 1 210 ? -1.968 5.968 -22.430 1.00 91.12 210 VAL A C 1
ATOM 1456 O O . VAL A 1 210 ? -2.983 6.633 -22.224 1.00 91.12 210 VAL A O 1
ATOM 1459 N N . GLY A 1 211 ? -0.764 6.524 -22.541 1.00 91.25 211 GLY A N 1
ATOM 1460 C CA . GLY A 1 211 ? -0.521 7.951 -22.400 1.00 91.25 211 GLY A CA 1
ATOM 1461 C C . GLY A 1 211 ? -1.263 8.777 -23.450 1.00 91.25 211 GLY A C 1
ATOM 1462 O O . GLY A 1 211 ? -1.887 9.777 -23.101 1.00 91.25 211 GLY A O 1
ATOM 1463 N N . ALA A 1 212 ? -1.290 8.335 -24.711 1.00 91.50 212 ALA A N 1
ATOM 1464 C CA . ALA A 1 212 ? -2.039 9.001 -25.774 1.00 91.50 212 ALA A CA 1
ATOM 1465 C C . ALA A 1 212 ? -3.548 9.008 -25.515 1.00 91.50 212 ALA A C 1
ATOM 1467 O O . ALA A 1 212 ? -4.201 10.038 -25.677 1.00 91.50 212 ALA A O 1
ATOM 1468 N N . VAL A 1 213 ? -4.105 7.875 -25.074 1.00 92.12 213 VAL A N 1
ATOM 1469 C CA . VAL A 1 213 ? -5.530 7.761 -24.736 1.00 92.12 213 VAL A CA 1
ATOM 1470 C C . VAL A 1 213 ? -5.878 8.662 -23.553 1.00 92.12 213 VAL A C 1
ATOM 1472 O O . VAL A 1 213 ? -6.870 9.386 -23.608 1.00 92.12 213 VAL A O 1
ATOM 1475 N N . LEU A 1 214 ? -5.070 8.652 -22.490 1.00 89.50 214 LEU A N 1
ATOM 1476 C CA . LEU A 1 214 ? -5.309 9.480 -21.306 1.00 89.50 214 LEU A CA 1
ATOM 1477 C C . LEU A 1 214 ? -5.168 10.975 -21.613 1.00 89.50 214 LEU A C 1
ATOM 1479 O O . LEU A 1 214 ? -6.028 11.758 -21.213 1.00 89.50 214 LEU A O 1
ATOM 1483 N N . GLY A 1 215 ? -4.135 11.364 -22.362 1.00 89.06 215 GLY A N 1
ATOM 1484 C CA . GLY A 1 215 ? -3.924 12.745 -22.796 1.00 89.06 215 GLY A CA 1
ATOM 1485 C C . GLY A 1 215 ? -5.015 13.237 -23.749 1.00 89.06 215 GLY A C 1
ATOM 1486 O O . GLY A 1 215 ? -5.530 14.342 -23.599 1.00 89.06 215 GLY A O 1
ATOM 1487 N N . GLY A 1 216 ? -5.449 12.395 -24.688 1.00 90.94 216 GLY A N 1
ATOM 1488 C CA . GLY A 1 216 ? -6.525 12.732 -25.622 1.00 90.94 216 GLY A CA 1
ATOM 1489 C C . GLY A 1 216 ? -7.873 12.944 -24.936 1.00 90.94 216 GLY A C 1
ATOM 1490 O O . GLY A 1 216 ? -8.635 13.820 -25.341 1.00 90.94 216 GLY A O 1
ATOM 1491 N N . ARG A 1 217 ? -8.151 12.198 -23.859 1.00 90.50 217 ARG A N 1
ATOM 1492 C CA . ARG A 1 217 ? -9.370 12.374 -23.053 1.00 90.50 217 ARG A CA 1
ATOM 1493 C C . ARG A 1 217 ? -9.373 13.664 -22.234 1.00 90.50 217 ARG A C 1
ATOM 1495 O O . ARG A 1 217 ? -10.456 14.143 -21.916 1.00 90.50 217 ARG A O 1
ATOM 1502 N N . SER A 1 218 ? -8.205 14.203 -21.878 1.00 82.31 218 SER A N 1
ATOM 1503 C CA . SER A 1 218 ? -8.083 15.356 -20.977 1.00 82.31 218 SER A CA 1
ATOM 1504 C C . SER A 1 218 ? -7.807 16.691 -21.676 1.00 82.31 218 SER A C 1
ATOM 1506 O O . SER A 1 218 ? -8.120 17.726 -21.094 1.00 82.31 218 SER A O 1
ATOM 1508 N N . GLY A 1 219 ? -7.261 16.709 -22.900 1.00 81.75 219 GLY A N 1
ATOM 1509 C CA . GLY A 1 219 ? -6.827 17.971 -23.522 1.00 81.75 219 GLY A CA 1
ATOM 1510 C C . GLY A 1 219 ? -6.700 18.002 -25.049 1.00 81.75 219 GLY A C 1
ATOM 1511 O O . GLY A 1 219 ? -5.988 18.857 -25.575 1.00 81.75 219 GLY A O 1
ATOM 1512 N N . GLY A 1 220 ? -7.353 17.096 -25.784 1.00 89.56 220 GLY A N 1
ATOM 1513 C CA . GLY A 1 220 ? -7.337 17.098 -27.255 1.00 89.56 220 GLY A CA 1
ATOM 1514 C C . GLY A 1 220 ? -6.041 16.553 -27.878 1.00 89.56 220 GLY A C 1
ATOM 1515 O O . GLY A 1 220 ? -5.288 15.816 -27.243 1.00 89.56 220 GLY A O 1
ATOM 1516 N N . SER A 1 221 ? -5.779 16.873 -29.151 1.00 91.00 221 SER A N 1
ATOM 1517 C CA . SER A 1 221 ? -4.703 16.246 -29.945 1.00 91.00 221 SER A CA 1
ATOM 1518 C C . SER A 1 221 ? -3.293 16.538 -29.423 1.00 91.00 221 SER A C 1
ATOM 1520 O O . SER A 1 221 ? -2.463 15.633 -29.380 1.00 91.00 221 SER A O 1
ATOM 1522 N N . LEU A 1 222 ? -3.020 17.767 -28.971 1.00 91.44 222 LEU A N 1
ATOM 1523 C CA . LEU A 1 222 ? -1.725 18.131 -28.387 1.00 91.44 222 LEU A CA 1
ATOM 1524 C C . LEU A 1 222 ? -1.455 17.332 -27.101 1.0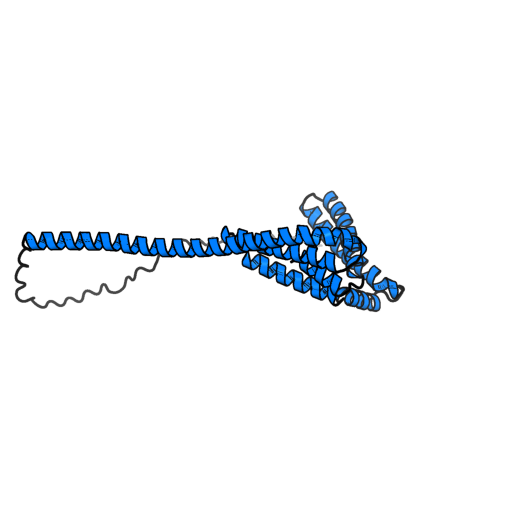0 91.44 222 LEU A C 1
ATOM 1526 O O . LEU A 1 222 ? -0.374 16.773 -26.932 1.00 91.44 222 LEU A O 1
ATOM 1530 N N . ALA A 1 223 ? -2.453 17.225 -26.221 1.00 90.75 223 ALA A N 1
ATOM 1531 C CA . ALA A 1 223 ? -2.339 16.449 -24.991 1.00 90.75 223 ALA A CA 1
ATOM 1532 C C . ALA A 1 223 ? -2.179 14.946 -25.271 1.00 90.75 223 ALA A C 1
ATOM 1534 O O . ALA A 1 223 ? -1.434 14.276 -24.561 1.00 90.75 223 ALA A O 1
ATOM 1535 N N . ALA A 1 224 ? -2.800 14.420 -26.334 1.00 91.75 224 ALA A N 1
ATOM 1536 C CA . ALA A 1 224 ? -2.576 13.047 -26.783 1.00 91.75 224 ALA A CA 1
ATOM 1537 C C . ALA A 1 224 ? -1.127 12.813 -27.244 1.00 91.75 224 ALA A C 1
ATOM 1539 O O . ALA A 1 224 ? -0.532 11.804 -26.885 1.00 91.75 224 ALA A O 1
ATOM 1540 N N . VAL A 1 225 ? -0.529 13.747 -27.991 1.00 93.75 225 VAL A N 1
ATOM 1541 C CA . VAL A 1 225 ? 0.874 13.633 -28.432 1.00 93.75 225 VAL A CA 1
ATOM 1542 C C . VAL A 1 225 ? 1.832 13.711 -27.243 1.00 93.75 225 VAL A C 1
ATOM 1544 O O . VAL A 1 225 ? 2.737 12.886 -27.128 1.00 93.75 225 VAL A O 1
ATOM 1547 N N . VAL A 1 226 ? 1.616 14.653 -26.322 1.00 92.44 226 VAL A N 1
ATOM 1548 C CA . VAL A 1 226 ? 2.422 14.749 -25.094 1.00 92.44 226 VAL A CA 1
ATOM 1549 C C . VAL A 1 226 ? 2.279 13.474 -24.264 1.00 92.44 226 VAL A C 1
ATOM 1551 O O . VAL A 1 226 ? 3.279 12.895 -23.845 1.00 92.44 226 VAL A O 1
ATOM 1554 N N . GLY A 1 227 ? 1.048 12.995 -24.086 1.00 91.94 227 GLY A N 1
ATOM 1555 C CA . GLY A 1 227 ? 0.761 11.746 -23.396 1.00 91.94 227 GLY A CA 1
ATOM 1556 C C . GLY A 1 227 ? 1.443 10.548 -24.054 1.00 91.94 227 GLY A C 1
ATOM 1557 O O . GLY A 1 227 ? 2.020 9.728 -23.348 1.00 91.94 227 GLY A O 1
ATOM 1558 N N . PHE A 1 228 ? 1.455 10.473 -25.386 1.00 94.69 228 PHE A N 1
ATOM 1559 C CA . PHE A 1 228 ? 2.159 9.429 -26.130 1.00 94.69 228 PHE A CA 1
ATOM 1560 C C . PHE A 1 228 ? 3.655 9.423 -25.814 1.00 94.69 228 PHE A C 1
ATOM 1562 O O . PHE A 1 228 ? 4.201 8.387 -25.449 1.00 94.69 228 PHE A O 1
ATOM 1569 N N . VAL A 1 229 ? 4.322 10.576 -25.920 1.00 93.44 229 VAL A N 1
ATOM 1570 C CA . VAL A 1 229 ? 5.774 10.674 -25.708 1.00 93.44 229 VAL A CA 1
ATOM 1571 C C . VAL A 1 229 ? 6.136 10.375 -24.255 1.00 93.44 229 VAL A C 1
ATOM 1573 O O . VAL A 1 229 ? 7.020 9.562 -23.994 1.00 93.44 229 VAL A O 1
ATOM 1576 N N . VAL A 1 230 ? 5.430 10.983 -23.300 1.00 91.12 230 VAL A N 1
ATOM 1577 C CA . VAL A 1 230 ? 5.667 10.749 -21.868 1.00 91.12 230 VAL A CA 1
ATOM 1578 C C . VAL A 1 230 ? 5.384 9.292 -21.509 1.00 91.12 230 VAL A C 1
ATOM 1580 O O . VAL A 1 230 ? 6.189 8.651 -20.835 1.00 91.12 230 VAL A O 1
ATOM 1583 N N . GLY A 1 231 ? 4.277 8.745 -22.007 1.00 91.81 231 GLY A N 1
ATOM 1584 C CA . GLY A 1 231 ? 3.910 7.350 -21.822 1.00 91.81 231 GLY A CA 1
ATOM 1585 C C . GLY A 1 231 ? 4.951 6.393 -22.400 1.00 91.81 231 GLY A C 1
ATOM 1586 O O . GLY A 1 231 ? 5.308 5.422 -21.737 1.00 91.81 231 GLY A O 1
ATOM 1587 N N . ALA A 1 232 ? 5.494 6.688 -23.584 1.00 92.38 232 ALA A N 1
ATOM 1588 C CA . ALA A 1 232 ? 6.546 5.893 -24.208 1.00 92.38 232 ALA A CA 1
ATOM 1589 C C . ALA A 1 232 ? 7.824 5.868 -23.367 1.00 92.38 232 ALA A C 1
ATOM 1591 O O . ALA A 1 232 ? 8.398 4.805 -23.147 1.00 92.38 232 ALA A O 1
ATOM 1592 N N . LEU A 1 233 ? 8.253 7.030 -22.868 1.00 91.50 233 LEU A N 1
ATOM 1593 C CA . LEU A 1 233 ? 9.461 7.152 -22.053 1.00 91.50 233 LEU A CA 1
ATOM 1594 C C . LEU A 1 233 ? 9.316 6.431 -20.711 1.00 91.50 233 LEU A C 1
ATOM 1596 O O . LEU A 1 233 ? 10.202 5.671 -20.321 1.00 91.50 233 LEU A O 1
ATOM 1600 N N . LEU A 1 234 ? 8.186 6.625 -20.025 1.00 88.38 234 LEU A N 1
ATOM 1601 C CA . LEU A 1 234 ? 7.899 5.932 -18.768 1.00 88.38 234 LEU A CA 1
ATOM 1602 C C . LEU A 1 234 ? 7.796 4.422 -18.984 1.00 88.38 234 LEU A C 1
ATOM 1604 O O . LEU A 1 234 ? 8.392 3.650 -18.237 1.00 88.38 234 LEU A O 1
ATOM 1608 N N . GLY A 1 235 ? 7.098 4.003 -20.039 1.00 89.12 235 GLY A N 1
ATOM 1609 C CA . GLY A 1 235 ? 6.989 2.607 -20.433 1.00 89.12 235 GLY A CA 1
ATOM 1610 C C . GLY A 1 235 ? 8.352 1.974 -20.710 1.00 89.12 235 GLY A C 1
ATOM 1611 O O . GLY A 1 235 ? 8.658 0.921 -20.156 1.00 89.12 235 GLY A O 1
ATOM 1612 N N . ALA A 1 236 ? 9.208 2.642 -21.488 1.00 88.06 236 ALA A N 1
ATOM 1613 C CA . ALA A 1 236 ? 10.565 2.181 -21.773 1.00 88.06 236 ALA A CA 1
ATOM 1614 C C . ALA A 1 236 ? 11.383 1.999 -20.490 1.00 88.06 236 ALA A C 1
ATOM 1616 O O . ALA A 1 236 ? 12.038 0.974 -20.313 1.00 88.06 236 ALA A O 1
ATOM 1617 N N . LEU A 1 237 ? 11.318 2.972 -19.578 1.00 88.38 237 LEU A N 1
ATOM 1618 C CA . LEU A 1 237 ? 12.067 2.949 -18.326 1.00 88.38 237 LEU A CA 1
ATOM 1619 C C . LEU A 1 237 ? 11.610 1.805 -17.414 1.00 88.38 237 LEU A C 1
ATOM 1621 O O . LEU A 1 237 ? 12.443 1.067 -16.892 1.00 88.38 237 LEU A O 1
ATOM 1625 N N . VAL A 1 238 ? 10.298 1.592 -17.284 1.00 85.12 238 VAL A N 1
ATOM 1626 C CA . VAL A 1 238 ? 9.752 0.435 -16.557 1.00 85.12 238 VAL A CA 1
ATOM 1627 C C . VAL A 1 238 ? 10.162 -0.873 -17.241 1.00 85.12 238 VAL A C 1
ATOM 1629 O O . VAL A 1 238 ? 10.520 -1.841 -16.570 1.00 85.12 238 VAL A O 1
ATOM 1632 N N . GLY A 1 239 ? 10.167 -0.909 -18.573 1.00 85.12 239 GLY A N 1
ATOM 1633 C CA . GLY A 1 239 ? 10.579 -2.073 -19.355 1.00 85.12 239 GLY A CA 1
ATOM 1634 C C . GLY A 1 239 ? 12.033 -2.449 -19.109 1.00 85.12 239 GLY A C 1
ATOM 1635 O O . GLY A 1 239 ? 12.332 -3.614 -18.872 1.00 85.12 239 GLY A O 1
ATOM 1636 N N . LEU A 1 240 ? 12.919 -1.454 -19.065 1.00 85.25 240 LEU A N 1
ATOM 1637 C CA . LEU A 1 240 ? 14.324 -1.641 -18.717 1.00 85.25 240 LEU A CA 1
ATOM 1638 C C . LEU A 1 240 ? 14.487 -2.163 -17.289 1.00 85.25 240 LEU A C 1
ATOM 1640 O O . LEU A 1 240 ? 15.169 -3.161 -17.087 1.00 85.25 240 LEU A O 1
ATOM 1644 N N . VAL A 1 241 ? 13.836 -1.533 -16.307 1.00 82.31 241 VAL A N 1
ATOM 1645 C CA . VAL A 1 241 ? 13.949 -1.931 -14.892 1.00 82.31 241 VAL A CA 1
ATOM 1646 C C . VAL A 1 241 ? 13.444 -3.355 -14.672 1.00 82.31 241 VAL A C 1
ATOM 1648 O O . VAL A 1 241 ? 14.076 -4.133 -13.966 1.00 82.31 241 VAL A O 1
ATOM 1651 N N . THR A 1 242 ? 12.328 -3.720 -15.299 1.00 82.81 242 THR A N 1
ATOM 1652 C CA . THR A 1 242 ? 11.731 -5.057 -15.153 1.00 82.81 242 THR A CA 1
ATOM 1653 C C . THR A 1 242 ? 12.440 -6.142 -15.966 1.00 82.81 242 THR A C 1
ATOM 1655 O O . THR A 1 242 ? 12.233 -7.329 -15.713 1.00 82.81 242 THR A O 1
ATOM 1658 N N . ALA A 1 243 ? 13.270 -5.752 -16.933 1.00 82.44 243 ALA A N 1
ATOM 1659 C CA . ALA A 1 243 ? 14.143 -6.646 -17.681 1.00 82.44 243 ALA A CA 1
ATOM 1660 C C . ALA A 1 243 ? 15.492 -6.892 -17.001 1.00 82.44 243 ALA A C 1
ATOM 1662 O O . ALA A 1 243 ? 16.216 -7.788 -17.427 1.00 82.44 243 ALA A O 1
ATOM 1663 N N . ILE A 1 244 ? 15.833 -6.161 -15.939 1.00 82.31 244 ILE A N 1
ATOM 1664 C CA . ILE A 1 244 ? 17.007 -6.459 -15.116 1.00 82.31 244 ILE A CA 1
ATOM 1665 C C . ILE A 1 244 ? 16.660 -7.600 -14.161 1.00 82.31 244 ILE A C 1
ATOM 1667 O O . ILE A 1 244 ? 15.584 -7.608 -13.565 1.00 82.31 244 ILE A O 1
ATOM 1671 N N . ALA A 1 245 ? 17.590 -8.545 -14.005 1.00 78.06 245 ALA A N 1
ATOM 1672 C CA . ALA A 1 245 ? 17.425 -9.636 -13.060 1.00 78.06 245 ALA A CA 1
ATOM 1673 C C . ALA A 1 245 ? 17.468 -9.105 -11.620 1.00 78.06 245 ALA A C 1
ATOM 1675 O O . ALA A 1 245 ? 18.531 -8.730 -11.114 1.00 78.06 245 ALA A O 1
ATOM 1676 N N . LEU A 1 246 ? 16.308 -9.029 -10.967 1.00 75.81 246 LEU A N 1
ATOM 1677 C CA . LEU A 1 246 ? 16.211 -8.552 -9.590 1.00 75.81 246 LEU A CA 1
ATOM 1678 C C . LEU A 1 246 ? 16.370 -9.733 -8.634 1.00 75.81 246 LEU A C 1
ATOM 1680 O O . LEU A 1 246 ? 15.667 -10.736 -8.716 1.00 75.81 246 LEU A O 1
ATOM 1684 N N . GLY A 1 247 ? 17.301 -9.611 -7.687 1.00 78.69 247 GLY A N 1
ATOM 1685 C CA . GLY A 1 247 ? 17.460 -10.623 -6.647 1.00 78.69 247 GLY A CA 1
ATOM 1686 C C . GLY A 1 247 ? 16.227 -10.695 -5.726 1.00 78.69 247 GLY A C 1
ATOM 1687 O O . GLY A 1 247 ? 15.565 -9.672 -5.513 1.00 78.69 247 GLY A O 1
ATOM 1688 N N . PRO A 1 248 ? 15.975 -11.841 -5.061 1.00 76.31 248 PRO A N 1
ATOM 1689 C CA . PRO A 1 248 ? 14.821 -12.031 -4.173 1.00 76.31 248 PRO A CA 1
ATOM 1690 C C . PRO A 1 248 ? 14.666 -10.955 -3.094 1.00 76.31 248 PRO A C 1
ATOM 1692 O O . PRO A 1 248 ? 13.554 -10.575 -2.736 1.00 76.31 248 PRO A O 1
ATOM 1695 N N . ARG A 1 249 ? 15.793 -10.423 -2.602 1.00 77.56 249 ARG A N 1
ATOM 1696 C CA . ARG A 1 249 ? 15.832 -9.349 -1.598 1.00 77.56 249 ARG A CA 1
ATOM 1697 C C . ARG A 1 249 ? 15.257 -8.033 -2.129 1.00 77.56 249 ARG A C 1
ATOM 1699 O O . ARG A 1 249 ? 14.534 -7.357 -1.407 1.00 77.56 249 ARG A O 1
ATOM 1706 N N . VAL A 1 250 ? 15.564 -7.683 -3.379 1.00 79.56 250 VAL A N 1
ATOM 1707 C CA . VAL A 1 250 ? 15.085 -6.446 -4.017 1.00 79.56 250 VAL A CA 1
ATOM 1708 C C . VAL A 1 250 ? 13.620 -6.591 -4.414 1.00 79.56 250 VAL A C 1
ATOM 1710 O O . VAL A 1 250 ? 12.837 -5.676 -4.186 1.00 79.56 250 VAL A O 1
ATOM 1713 N N . GLY A 1 251 ? 13.223 -7.764 -4.919 1.00 79.19 251 GLY A N 1
ATOM 1714 C CA . GLY A 1 251 ? 11.816 -8.061 -5.181 1.00 79.19 251 GLY A CA 1
ATOM 1715 C C . GLY A 1 251 ? 10.955 -7.923 -3.925 1.00 79.19 251 GLY A C 1
ATOM 1716 O O . GLY A 1 251 ? 9.980 -7.178 -3.934 1.00 79.19 251 GLY A O 1
ATOM 1717 N N . ALA A 1 252 ? 11.356 -8.548 -2.814 1.00 77.38 252 ALA A N 1
ATOM 1718 C CA . ALA A 1 252 ? 10.639 -8.433 -1.543 1.00 77.38 252 ALA A CA 1
ATOM 1719 C C . ALA A 1 252 ? 10.548 -6.982 -1.037 1.00 77.38 252 ALA A C 1
ATOM 1721 O O . ALA A 1 252 ? 9.486 -6.564 -0.582 1.00 77.38 252 ALA A O 1
ATOM 1722 N N . ALA A 1 253 ? 11.629 -6.206 -1.164 1.00 80.38 253 ALA A N 1
ATOM 1723 C CA . ALA A 1 253 ? 11.647 -4.785 -0.823 1.00 80.38 253 ALA A CA 1
ATOM 1724 C C . ALA A 1 253 ? 10.598 -3.987 -1.621 1.00 80.38 253 ALA A C 1
ATOM 1726 O O . ALA A 1 253 ? 9.747 -3.318 -1.038 1.00 80.38 253 ALA A O 1
ATOM 1727 N N . VAL A 1 254 ? 10.590 -4.130 -2.950 1.00 80.75 254 VAL A N 1
ATOM 1728 C CA . VAL A 1 254 ? 9.608 -3.460 -3.822 1.00 80.75 254 VAL A CA 1
ATOM 1729 C C . VAL A 1 254 ? 8.179 -3.935 -3.536 1.00 80.75 254 VAL A C 1
ATOM 1731 O O . VAL A 1 254 ? 7.242 -3.145 -3.569 1.00 80.75 254 VAL A O 1
ATOM 1734 N N . GLY A 1 255 ? 7.990 -5.213 -3.208 1.00 80.12 255 GLY A N 1
ATOM 1735 C CA . GLY A 1 255 ? 6.685 -5.728 -2.795 1.00 80.12 255 GLY A CA 1
ATOM 1736 C C . GLY A 1 255 ? 6.145 -5.030 -1.545 1.00 80.12 255 GLY A C 1
ATOM 1737 O O . GLY A 1 255 ? 4.973 -4.667 -1.506 1.00 80.12 255 GLY A O 1
ATOM 1738 N N . VAL A 1 256 ? 6.999 -4.785 -0.548 1.00 80.06 256 VAL A N 1
ATOM 1739 C CA . VAL A 1 256 ? 6.611 -4.092 0.691 1.00 80.06 256 VAL A CA 1
ATOM 1740 C C . VAL A 1 256 ? 6.329 -2.608 0.462 1.00 80.06 256 VAL A C 1
ATOM 1742 O O . VAL A 1 256 ? 5.441 -2.069 1.109 1.00 80.06 256 VAL A O 1
ATOM 1745 N N . THR A 1 257 ? 7.049 -1.932 -0.436 1.00 82.50 257 THR A N 1
ATOM 1746 C CA . THR A 1 257 ? 6.789 -0.508 -0.713 1.00 82.50 257 THR A CA 1
ATOM 1747 C C . THR A 1 257 ? 5.496 -0.274 -1.491 1.00 82.50 257 THR A C 1
ATOM 1749 O O . THR A 1 257 ? 4.926 0.810 -1.401 1.00 82.50 257 THR A O 1
ATOM 1752 N N . VAL A 1 258 ? 5.046 -1.265 -2.263 1.00 82.88 258 VAL A N 1
ATOM 1753 C CA . VAL A 1 258 ? 3.789 -1.207 -3.023 1.00 82.88 258 VAL A CA 1
ATOM 1754 C C . VAL A 1 258 ? 2.569 -1.592 -2.170 1.00 82.88 258 VAL A C 1
ATOM 1756 O O . VAL A 1 258 ? 1.460 -1.168 -2.500 1.00 82.88 258 VAL A O 1
ATOM 1759 N N . ALA A 1 259 ? 2.762 -2.401 -1.122 1.00 76.81 259 ALA A N 1
ATOM 1760 C CA . ALA A 1 259 ? 1.703 -2.905 -0.239 1.00 76.81 259 ALA A CA 1
ATOM 1761 C C . ALA A 1 259 ? 1.068 -1.813 0.635 1.00 76.81 259 ALA A C 1
ATOM 1763 O O . ALA A 1 259 ? -0.179 -1.849 0.769 1.00 76.81 259 ALA A O 1
#

Secondary structure (DSSP, 8-state):
---------------------------------------------PPPPPPPHHHHHHHHHHHHHHHHHHHHHHHHHHHHHHHHHHHHHHHHHHHHHHHHHHHHHHHHHHHHHHHHHTTT-HHHHHHHHHHHHHHHHHHHHHHHHTT-TTHHHHHHHHHHHHHHHHHHHHTTHHHHHHHHHHHHH-TTS-TTTHHHHHHHHHHHHHHHHHHHHHHHHHHHHHHHHHHHHHHHHHHHHHHHHHHS---HHHHHHHHHHH-

Foldseek 3Di:
DDDDDDDDDDDDDDDDDDDDDDDPDPDDDPDDPPDDDPPDPPPDPDPPDPDDPVRVVVVVVVVVVVVVVVVVVVVVVVVVVVVVLVVLLVVLQVLLVVLVVVLVVLCVVLVVVLVVCVVPDDVNLVSVLSSLVSNLSNVLSNCVSVVPPCSVVVVVVQLVQLVVQLCCQAVLVLLVVQLVCLVVPVVVDDSVCSQLCSLLQVQLQVQLVVQLVVLCVPPHDVRSNVRNNVRNVVRNVVSNVSNDRHHSSVSNSSSSVSD

pLDDT: mean 79.96, std 14.8, range [41.59, 96.75]